Protein AF-A0A6A4GZN3-F1 (afdb_monomer)

Sequence (207 aa):
MCNLFFMPPQALRIQFPHEQWPGWHITELNLQSVSLQPSSGNPNLSKISQLAVGVDPETCTDYSSDSPVFRGTILKAESISVTNGHVGAPSFSPFYNSGTMPSLALKFALREDLVDDLAQEAEVYEGALRPVQGITVPRCYGFFTGVGSEGQQIACLALEFWGESLQQPFKMLSIDIRYAEGNTIFFSFSLLNRVTDNRVAAYFFFS

Mean predicted aligned error: 11.46 Å

Nearest PDB structures (foldseek):
  5o2c-assembly1_A  TM=4.491E-01  e=4.949E-03  Homo sapiens
  3brb-assembly2_B  TM=4.964E-01  e=1.841E-02  Homo sapiens
  7avy-assembly1_A  TM=5.034E-01  e=2.185E-02  Homo sapiens
  4ogr-assembly3_I  TM=5.452E-01  e=1.021E-01  Homo sapiens
  7w5c-assembly1_A  TM=5.254E-01  e=7.980E-01  Arabidopsis thaliana

Organism: NCBI:txid1447944

pLDDT: mean 72.8, std 21.15, range [26.52, 97.06]

Solvent-accessible surface area (backbone atoms only — not comparable to full-atom values): 12532 Å² total; per-residue (Å²): 133,86,80,71,81,78,73,64,44,47,28,41,36,39,38,41,61,76,87,80,49,92,92,59,81,71,47,66,48,73,25,38,44,61,75,94,61,89,80,90,68,76,90,80,63,56,67,51,26,37,37,31,31,37,42,50,81,82,52,90,48,61,76,86,48,60,59,30,54,42,45,26,37,60,75,44,62,45,32,33,44,40,51,94,91,42,78,45,76,72,48,72,70,84,79,67,98,68,94,60,75,65,43,27,32,39,36,35,15,67,38,56,90,40,32,62,47,53,48,56,42,45,49,42,45,72,52,81,41,48,91,40,44,71,76,80,38,61,34,74,56,46,44,26,38,40,69,46,99,86,68,42,45,25,29,36,42,34,28,45,49,88,77,82,73,68,94,56,61,72,90,74,49,53,69,69,54,48,62,67,38,67,84,65,76,76,77,57,72,55,64,75,83,72,91,74,73,103,60,95,68,81,38,80,75,64,127

Radius of gyration: 18.34 Å; Cα contacts (8 Å, |Δi|>4): 356; chains: 1; bounding box: 43×42×61 Å

Foldseek 3Di:
DDPPPPDFAQKEKEAEDCPQDPPDHDGIDIWGFDDPDDDPDDPAKDWHKYWYKYFDSPFPWPPVDQKIKTKIFTPAIWIWIDGPNDTDDTDGDPDDPPPGGFIKIKIKRNAQVCLVLVVVLQCCLVPVCVVCDPPQAWHWSGKTWDADPVRGIMIITITGDLDAFDPDDLVPDDPVVCVVCVVRDYQDQRSPDPDDDDDSDRDDDPD

Secondary structure (DSSP, 8-state):
------PPPSEEEEE--SSSSTT----EEEEEE--SS-----TT-EEEEEEEEEEPTT--S-TTSSS-EEEEEEEEEEEEEEETTEEPPPB-----SSSSPPEEEEEEE-SGGGHHHHHHHHHHHHTTTGGGBTTTBPPEEEEEEEE-TTS-EEEEEEEE---PPPSS-GGGS-HHHHHHHTTT------------SS---------

Structure (mmCIF, N/CA/C/O backbone):
data_AF-A0A6A4GZN3-F1
#
_entry.id   AF-A0A6A4GZN3-F1
#
loop_
_atom_site.group_PDB
_atom_site.id
_atom_site.type_symbol
_atom_site.label_atom_id
_atom_site.label_alt_id
_atom_site.label_comp_id
_atom_site.label_asym_id
_atom_site.label_entity_id
_atom_site.label_seq_id
_atom_site.pdbx_PDB_ins_code
_atom_site.Cartn_x
_atom_site.Cartn_y
_atom_site.Cartn_z
_atom_site.occupancy
_atom_site.B_iso_or_equiv
_atom_site.auth_seq_id
_atom_site.auth_comp_id
_atom_site.auth_asym_id
_atom_site.auth_atom_id
_atom_site.pdbx_PDB_model_num
ATOM 1 N N . MET A 1 1 ? 28.338 -12.144 -0.838 1.00 35.03 1 MET A N 1
ATOM 2 C CA . MET A 1 1 ? 27.124 -11.310 -0.958 1.00 35.03 1 MET A CA 1
ATOM 3 C C . MET A 1 1 ? 26.417 -11.362 0.380 1.00 35.03 1 MET A C 1
ATOM 5 O O . MET A 1 1 ? 26.049 -12.446 0.813 1.00 35.03 1 MET A O 1
ATOM 9 N N . CYS A 1 2 ? 26.366 -10.244 1.098 1.00 29.12 2 CYS A N 1
ATOM 10 C CA . CYS A 1 2 ? 25.787 -10.199 2.435 1.00 29.12 2 CYS A CA 1
ATOM 11 C C . CYS A 1 2 ? 24.261 -10.291 2.325 1.00 29.12 2 CYS A C 1
ATOM 13 O O . CYS A 1 2 ? 23.618 -9.306 1.976 1.00 29.12 2 CYS A O 1
ATOM 15 N N . ASN A 1 3 ? 23.691 -11.456 2.642 1.00 30.30 3 ASN A N 1
ATOM 16 C CA . ASN A 1 3 ? 22.290 -11.555 3.042 1.00 30.30 3 ASN A CA 1
ATOM 17 C C . ASN A 1 3 ? 22.164 -10.874 4.409 1.00 30.30 3 ASN A C 1
ATOM 19 O O . ASN A 1 3 ? 22.190 -11.527 5.451 1.00 30.30 3 ASN A O 1
ATOM 23 N N . LEU A 1 4 ? 22.104 -9.541 4.413 1.00 40.09 4 LEU A N 1
ATOM 24 C CA . LEU A 1 4 ? 21.545 -8.824 5.548 1.00 40.09 4 LEU A CA 1
ATOM 25 C C . LEU A 1 4 ? 20.106 -9.317 5.658 1.00 40.09 4 LEU A C 1
ATOM 27 O O . LEU A 1 4 ? 19.302 -9.067 4.764 1.00 40.09 4 LEU A O 1
ATOM 31 N N . PHE A 1 5 ? 19.824 -10.089 6.707 1.00 45.72 5 PHE A N 1
ATOM 32 C CA . PHE A 1 5 ? 18.475 -10.497 7.067 1.00 45.72 5 PHE A CA 1
ATOM 33 C C . PHE A 1 5 ? 17.620 -9.234 7.162 1.00 45.72 5 PHE A C 1
ATOM 35 O O . PHE A 1 5 ? 17.704 -8.482 8.133 1.00 45.72 5 PHE A O 1
ATOM 42 N N . PHE A 1 6 ? 16.848 -8.970 6.112 1.00 57.31 6 PHE A N 1
ATOM 43 C CA . PHE A 1 6 ? 15.830 -7.942 6.127 1.00 57.31 6 PHE A CA 1
ATOM 44 C C . PHE A 1 6 ? 14.758 -8.428 7.096 1.00 57.31 6 PHE A C 1
ATOM 46 O O . PHE A 1 6 ? 14.015 -9.359 6.791 1.00 57.31 6 PHE A O 1
ATOM 53 N N . MET A 1 7 ? 14.746 -7.871 8.306 1.00 63.94 7 MET A N 1
ATOM 54 C CA . MET A 1 7 ? 13.616 -8.064 9.201 1.00 63.94 7 MET A CA 1
ATOM 55 C C . MET A 1 7 ? 12.493 -7.162 8.694 1.00 63.94 7 MET A C 1
ATOM 57 O O . MET A 1 7 ? 12.707 -5.944 8.649 1.00 63.94 7 MET A O 1
ATOM 61 N N . PRO A 1 8 ? 11.333 -7.717 8.306 1.00 72.88 8 PRO A N 1
ATOM 62 C CA . PRO A 1 8 ? 10.201 -6.891 7.931 1.00 72.88 8 PRO A CA 1
ATOM 63 C C . PRO A 1 8 ? 9.816 -5.978 9.109 1.00 72.88 8 PRO A C 1
ATOM 65 O O . PRO A 1 8 ? 10.027 -6.337 10.278 1.00 72.88 8 PRO A O 1
ATOM 68 N N . PRO A 1 9 ? 9.327 -4.759 8.838 1.00 79.31 9 PRO A N 1
ATOM 69 C CA . PRO A 1 9 ? 8.795 -3.891 9.876 1.00 79.31 9 PRO A CA 1
ATOM 70 C C . PRO A 1 9 ? 7.640 -4.587 10.603 1.00 79.31 9 PRO A C 1
ATOM 72 O O . PRO A 1 9 ? 6.805 -5.237 9.987 1.00 79.31 9 PRO A O 1
ATOM 75 N N . GLN A 1 10 ? 7.604 -4.444 11.925 1.00 86.88 10 GLN A N 1
ATOM 76 C CA . GLN A 1 10 ? 6.532 -4.958 12.776 1.00 86.88 10 GLN A CA 1
ATOM 77 C C . GLN A 1 10 ? 5.314 -4.033 12.797 1.00 86.88 10 GLN A C 1
ATOM 79 O O . GLN A 1 10 ? 4.217 -4.485 13.099 1.00 86.88 10 GLN A O 1
ATOM 84 N N . ALA A 1 11 ? 5.491 -2.756 12.462 1.00 91.19 11 ALA A N 1
ATOM 85 C CA . ALA A 1 11 ? 4.407 -1.788 12.383 1.00 91.19 11 ALA A CA 1
ATOM 86 C C . ALA A 1 11 ? 4.565 -0.867 11.171 1.00 91.19 11 ALA A C 1
ATOM 88 O O . ALA A 1 11 ? 5.682 -0.513 10.783 1.00 91.19 11 ALA A O 1
ATOM 89 N N . LEU A 1 12 ? 3.434 -0.443 10.616 1.00 93.88 12 LEU A N 1
ATOM 90 C CA . LEU A 1 12 ? 3.336 0.492 9.504 1.00 93.88 12 LEU A CA 1
ATOM 91 C C . LEU A 1 12 ? 2.483 1.690 9.932 1.00 93.88 12 LEU A C 1
ATOM 93 O O . LEU A 1 12 ? 1.316 1.535 10.279 1.00 93.88 12 LEU A O 1
ATOM 97 N N . ARG A 1 13 ? 3.073 2.885 9.916 1.00 95.12 13 ARG A N 1
ATOM 98 C CA . ARG A 1 13 ? 2.391 4.158 10.164 1.00 95.12 13 ARG A CA 1
ATOM 99 C C . ARG A 1 13 ? 2.256 4.914 8.854 1.00 95.12 13 ARG A C 1
ATOM 101 O O . ARG A 1 13 ? 3.260 5.182 8.203 1.00 95.12 13 ARG A O 1
ATOM 108 N N . ILE A 1 14 ? 1.037 5.265 8.482 1.00 95.06 14 ILE A N 1
ATOM 109 C CA . ILE A 1 14 ? 0.707 5.847 7.182 1.00 95.06 14 ILE A CA 1
ATOM 110 C C . ILE A 1 14 ? 0.078 7.208 7.427 1.00 95.06 14 ILE A C 1
ATOM 112 O O . ILE A 1 14 ? -0.887 7.293 8.176 1.00 95.06 14 ILE A O 1
ATOM 116 N N . GLN A 1 15 ? 0.623 8.256 6.818 1.00 94.69 15 GLN A N 1
ATOM 117 C CA . GLN A 1 15 ? 0.106 9.620 6.899 1.00 94.69 15 GLN A CA 1
ATOM 118 C C . GLN A 1 15 ? -0.547 9.996 5.575 1.00 94.69 15 GLN A C 1
ATOM 120 O O . GLN A 1 15 ? 0.093 9.899 4.529 1.00 94.69 15 GLN A O 1
ATOM 125 N N . PHE A 1 16 ? -1.800 10.434 5.626 1.00 93.00 16 PHE A N 1
ATOM 126 C CA . PHE A 1 16 ? -2.572 10.839 4.455 1.00 93.00 16 PHE A CA 1
ATOM 127 C C . PHE A 1 16 ? -2.635 12.368 4.337 1.00 93.00 16 PHE A C 1
ATOM 129 O O . PHE A 1 16 ? -2.605 13.069 5.356 1.00 93.00 16 PHE A O 1
ATOM 136 N N . PRO A 1 17 ? -2.746 12.912 3.114 1.00 89.12 17 PRO A N 1
ATOM 137 C CA . PRO A 1 17 ? -2.949 14.342 2.915 1.00 89.12 17 PRO A CA 1
ATOM 138 C C . PRO A 1 17 ? -4.334 14.765 3.436 1.00 89.12 17 PRO A C 1
ATOM 140 O O . PRO A 1 17 ? -5.367 14.329 2.941 1.00 89.12 17 PRO A O 1
ATOM 143 N N . HIS A 1 18 ? -4.361 15.641 4.442 1.00 69.56 18 HIS A N 1
ATOM 144 C CA . HIS A 1 18 ? -5.588 16.031 5.155 1.00 69.56 18 HIS A CA 1
ATOM 145 C C . HIS A 1 18 ? -6.538 16.937 4.344 1.00 69.56 18 HIS A C 1
ATOM 147 O O . HIS A 1 18 ? -7.731 16.991 4.624 1.00 69.56 18 HIS A O 1
ATOM 153 N N . GLU A 1 19 ? -6.035 17.694 3.366 1.00 72.94 19 GLU A N 1
ATOM 154 C CA . GLU A 1 19 ? -6.785 18.821 2.775 1.00 72.94 19 GLU A CA 1
ATOM 155 C C . GLU A 1 19 ? -7.197 18.621 1.312 1.00 72.94 19 GLU A C 1
ATOM 157 O O . GLU A 1 19 ? -7.827 19.499 0.727 1.00 72.94 19 GLU A O 1
ATOM 162 N N . GLN A 1 20 ? -6.847 17.490 0.699 1.00 70.62 20 GLN A N 1
ATOM 163 C CA . GLN A 1 20 ? -6.889 17.367 -0.762 1.00 70.62 20 GLN A CA 1
ATOM 164 C C . GLN A 1 20 ? -7.950 16.403 -1.290 1.00 70.62 20 GLN A C 1
ATOM 166 O O . GLN A 1 20 ? -8.299 16.500 -2.465 1.00 70.62 20 GLN A O 1
ATOM 171 N N . TRP A 1 21 ? -8.493 15.505 -0.461 1.00 82.94 21 TRP A N 1
ATOM 172 C CA . TRP A 1 21 ? -9.400 14.447 -0.920 1.00 82.94 21 TRP A CA 1
ATOM 173 C C . TRP A 1 21 ? -10.787 14.574 -0.273 1.00 82.94 21 TRP A C 1
ATOM 175 O O . TRP A 1 21 ? -10.971 14.209 0.892 1.00 82.94 21 TRP A O 1
ATOM 185 N N . PRO A 1 22 ? -11.785 15.111 -0.999 1.00 80.75 22 PRO A N 1
ATOM 186 C CA . PRO A 1 22 ? -13.157 15.209 -0.513 1.00 80.75 22 PRO A CA 1
ATOM 187 C C . PRO A 1 22 ? -13.710 13.859 -0.035 1.00 80.75 22 PRO A C 1
ATOM 189 O O . PRO A 1 22 ? -13.670 12.874 -0.762 1.00 80.75 22 PRO A O 1
ATOM 192 N N . GLY A 1 23 ? -14.257 13.816 1.182 1.00 83.00 23 GLY A N 1
ATOM 193 C CA . GLY A 1 23 ? -14.844 12.599 1.762 1.00 83.00 23 GLY A CA 1
ATOM 194 C C . GLY A 1 23 ? -13.839 11.620 2.381 1.00 83.00 23 GLY A C 1
ATOM 195 O O . GLY A 1 23 ? -14.257 10.675 3.044 1.00 83.00 23 GLY A O 1
ATOM 196 N N . TRP A 1 24 ? -12.531 11.858 2.241 1.00 85.19 24 TRP A N 1
ATOM 197 C CA . TRP A 1 24 ? -11.509 11.100 2.958 1.00 85.19 24 TRP A CA 1
ATOM 198 C C . TRP A 1 24 ? -11.175 11.791 4.283 1.00 85.19 24 TRP A C 1
ATOM 200 O O . TRP A 1 24 ? -10.656 12.905 4.314 1.00 85.19 24 TRP A O 1
ATOM 210 N N . HIS A 1 25 ? -11.485 11.137 5.401 1.00 86.31 25 HIS A N 1
ATOM 211 C CA . HIS A 1 25 ? -11.316 11.712 6.745 1.00 86.31 25 HIS A CA 1
ATOM 212 C C . HIS A 1 25 ? -10.183 11.064 7.549 1.00 86.31 25 HIS A C 1
ATOM 214 O O . HIS A 1 25 ? -9.904 11.467 8.678 1.00 86.31 25 HIS A O 1
ATOM 220 N N . ILE A 1 26 ? -9.527 10.051 6.981 1.00 88.81 26 ILE A N 1
ATOM 221 C CA . ILE A 1 26 ? -8.458 9.310 7.642 1.00 88.81 26 ILE A CA 1
ATOM 222 C C . ILE A 1 26 ? -7.153 10.075 7.445 1.00 88.81 26 ILE A C 1
ATOM 224 O O . ILE A 1 26 ? -6.638 10.167 6.337 1.00 88.81 26 ILE A O 1
ATOM 228 N N . THR A 1 27 ? -6.610 10.618 8.529 1.00 90.88 27 THR A N 1
ATOM 229 C CA . THR A 1 27 ? -5.387 11.437 8.509 1.00 90.88 27 THR A CA 1
ATOM 230 C C . THR A 1 27 ? -4.139 10.596 8.755 1.00 90.88 27 THR A C 1
ATOM 232 O O . THR A 1 27 ? -3.059 10.882 8.239 1.00 90.88 27 THR A O 1
ATOM 235 N N . GLU A 1 28 ? -4.300 9.524 9.527 1.00 93.12 28 GLU A N 1
ATOM 236 C CA . GLU A 1 28 ? -3.239 8.606 9.889 1.00 93.12 28 GLU A CA 1
ATOM 237 C C . GLU A 1 28 ? -3.799 7.202 10.137 1.00 93.12 28 GLU A C 1
ATOM 239 O O . GLU A 1 28 ? -4.858 7.049 10.745 1.00 93.12 28 GLU A O 1
ATOM 244 N N . LEU A 1 29 ? -3.057 6.176 9.715 1.00 93.69 29 LEU A N 1
ATOM 245 C CA . LEU A 1 29 ? -3.307 4.779 10.071 1.00 93.69 29 LEU A CA 1
ATOM 246 C C . LEU A 1 29 ? -2.072 4.157 10.709 1.00 93.69 29 LEU A C 1
ATOM 248 O O . LEU A 1 29 ? -0.955 4.332 10.228 1.00 93.69 29 LEU A O 1
ATOM 252 N N . ASN A 1 30 ? -2.289 3.388 11.772 1.00 94.31 30 ASN A N 1
ATOM 253 C CA . ASN A 1 30 ? -1.256 2.600 12.433 1.00 94.31 30 ASN A CA 1
ATOM 254 C C . ASN A 1 30 ? -1.643 1.124 12.348 1.00 94.31 30 ASN A C 1
ATOM 256 O O . ASN A 1 30 ? -2.579 0.680 13.009 1.00 94.31 30 ASN A O 1
ATOM 260 N N . LEU A 1 31 ? -0.924 0.377 11.520 1.00 94.94 31 LEU A N 1
ATOM 261 C CA . LEU A 1 31 ? -1.173 -1.030 11.239 1.00 94.94 31 LEU A CA 1
ATOM 262 C C . LEU A 1 31 ? -0.050 -1.885 11.830 1.00 94.94 31 LEU A C 1
ATOM 264 O O . LEU A 1 31 ? 1.102 -1.455 11.915 1.00 94.94 31 LEU A O 1
ATOM 268 N N . GLN A 1 32 ? -0.387 -3.101 12.241 1.00 94.25 32 GLN A N 1
ATOM 269 C CA . GLN A 1 32 ? 0.555 -4.073 12.789 1.00 94.25 32 GLN A CA 1
ATOM 270 C C . GLN A 1 32 ? 0.833 -5.159 11.762 1.00 94.25 32 GLN A C 1
ATOM 272 O O . GLN A 1 32 ? -0.077 -5.607 11.067 1.00 94.25 32 GLN A O 1
ATOM 277 N N . SER A 1 33 ? 2.089 -5.579 11.667 1.00 90.69 33 SER A N 1
ATOM 278 C CA . SER A 1 33 ? 2.480 -6.681 10.801 1.00 90.69 33 SER A CA 1
ATOM 279 C C . SER A 1 33 ? 1.848 -7.971 11.300 1.00 90.69 33 SER A C 1
ATOM 281 O O . SER A 1 33 ? 1.888 -8.281 12.493 1.00 90.69 33 SER A O 1
ATOM 283 N N . VAL A 1 34 ? 1.298 -8.736 10.368 1.00 86.31 34 VAL A N 1
ATOM 284 C CA . VAL A 1 34 ? 0.868 -10.105 10.623 1.00 86.31 34 VAL A CA 1
ATOM 285 C C . VAL A 1 34 ? 1.964 -11.011 10.093 1.00 86.31 34 VAL A C 1
ATOM 287 O O . VAL A 1 34 ? 2.223 -11.046 8.894 1.00 86.31 34 VAL A O 1
ATOM 290 N N . SER A 1 35 ? 2.647 -11.728 10.987 1.00 71.94 35 SER A N 1
ATOM 291 C CA . SER A 1 35 ? 3.580 -12.759 10.543 1.00 71.94 35 SER A CA 1
ATOM 292 C C . SER A 1 35 ? 2.775 -13.965 10.074 1.00 71.94 35 SER A C 1
ATOM 294 O O . SER A 1 35 ? 2.119 -14.622 10.879 1.00 71.94 35 SER A O 1
ATOM 296 N N . LEU A 1 36 ? 2.844 -14.266 8.778 1.00 62.75 36 LEU A N 1
ATOM 297 C CA . LEU A 1 36 ? 2.176 -15.424 8.178 1.00 62.75 36 LEU A CA 1
ATOM 298 C C . LEU A 1 36 ? 2.944 -16.740 8.439 1.00 62.75 36 LEU A C 1
ATOM 300 O O . LEU A 1 36 ? 2.516 -17.812 8.016 1.00 62.75 36 LEU A O 1
ATOM 304 N N . GLN A 1 37 ? 4.070 -16.691 9.169 1.00 53.75 37 GLN A N 1
ATOM 305 C CA . GLN A 1 37 ? 4.835 -17.867 9.594 1.00 53.75 37 GLN A CA 1
ATOM 306 C C . GLN A 1 37 ? 4.829 -18.032 11.123 1.00 53.75 37 GLN A C 1
ATOM 308 O O . GLN A 1 37 ? 4.950 -17.048 11.854 1.00 53.75 37 GLN A O 1
ATOM 313 N N . PRO A 1 38 ? 4.766 -19.272 11.645 1.00 41.59 38 PRO A N 1
ATOM 314 C CA . PRO A 1 38 ? 4.856 -19.519 13.079 1.00 41.59 38 PRO A CA 1
ATOM 315 C C . PRO A 1 38 ? 6.252 -19.146 13.599 1.00 41.59 38 PRO A C 1
ATOM 317 O O . PRO A 1 38 ? 7.258 -19.775 13.264 1.00 41.59 38 PRO A O 1
ATOM 320 N N . SER A 1 39 ? 6.324 -18.107 14.431 1.00 47.44 39 SER A N 1
ATOM 321 C CA . SER A 1 39 ? 7.576 -17.598 14.988 1.00 47.44 39 SER A CA 1
ATOM 322 C C . SER A 1 39 ? 8.191 -18.584 15.991 1.00 47.44 39 SER A C 1
ATOM 324 O O . SER A 1 39 ? 7.766 -18.661 17.142 1.00 47.44 39 SER A O 1
ATOM 326 N N . SER A 1 40 ? 9.247 -19.298 15.600 1.00 43.44 40 SER A N 1
ATOM 327 C CA . SER A 1 40 ? 10.111 -20.063 16.513 1.00 43.44 40 SER A CA 1
ATOM 328 C C . SER A 1 40 ? 11.215 -19.170 17.116 1.00 43.44 40 SER A C 1
ATOM 330 O O . SER A 1 40 ? 12.407 -19.439 16.954 1.00 43.44 40 SER A O 1
ATOM 332 N N . GLY A 1 41 ? 10.833 -18.041 17.724 1.00 47.94 41 GLY A N 1
ATOM 333 C CA . GLY A 1 41 ? 11.754 -16.990 18.175 1.00 47.94 41 GLY A CA 1
ATOM 334 C C . GLY A 1 41 ? 11.969 -16.952 19.692 1.00 47.94 41 GLY A C 1
ATOM 335 O O . GLY A 1 41 ? 11.021 -17.013 20.466 1.00 47.94 41 GLY A O 1
ATOM 336 N N . ASN A 1 42 ? 13.229 -16.817 20.109 1.00 46.66 42 ASN A N 1
ATOM 337 C CA . ASN A 1 42 ? 13.679 -16.674 21.500 1.00 46.66 42 ASN A CA 1
ATOM 338 C C . ASN A 1 42 ? 13.117 -15.373 22.144 1.00 46.66 42 ASN A C 1
ATOM 340 O O . ASN A 1 42 ? 13.296 -14.307 21.556 1.00 46.66 42 ASN A O 1
ATOM 344 N N . PRO A 1 43 ? 12.513 -15.399 23.350 1.00 54.22 43 PRO A N 1
ATOM 345 C CA . PRO A 1 43 ? 11.761 -14.265 23.919 1.00 54.22 43 PRO A CA 1
ATOM 346 C C . PRO A 1 43 ? 12.599 -13.073 24.427 1.00 54.22 43 PRO A C 1
ATOM 348 O O . PRO A 1 43 ? 12.034 -12.076 24.864 1.00 54.22 43 PRO A O 1
ATOM 351 N N . ASN A 1 44 ? 13.934 -13.138 24.388 1.00 45.84 44 ASN A N 1
ATOM 352 C CA . ASN A 1 44 ? 14.789 -12.198 25.131 1.00 45.84 44 ASN A CA 1
ATOM 353 C C . ASN A 1 44 ? 15.298 -10.970 24.347 1.00 45.84 44 ASN A C 1
ATOM 355 O O . ASN A 1 44 ? 16.067 -10.188 24.902 1.00 45.84 44 ASN A O 1
ATOM 359 N N . LEU A 1 45 ? 14.887 -10.758 23.091 1.00 48.09 45 LEU A N 1
ATOM 360 C CA . L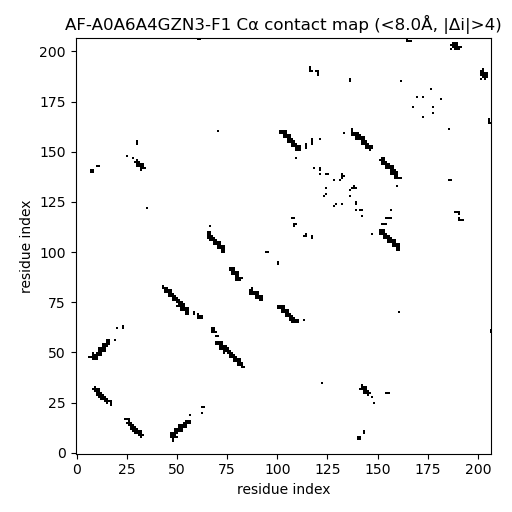EU A 1 45 ? 15.237 -9.538 22.348 1.00 48.09 45 LEU A CA 1
ATOM 361 C C . LEU A 1 45 ? 14.136 -9.155 21.347 1.00 48.09 45 LEU A C 1
ATOM 363 O O . LEU A 1 45 ? 14.114 -9.649 20.221 1.00 48.09 45 LEU A O 1
ATOM 367 N N . SER A 1 46 ? 13.229 -8.256 21.734 1.00 55.16 46 SER A N 1
ATOM 368 C CA . SER A 1 46 ? 12.258 -7.667 20.807 1.00 55.16 46 SER A CA 1
ATOM 369 C C . SER A 1 46 ? 12.838 -6.388 20.204 1.00 55.16 46 SER A C 1
ATOM 371 O O . SER A 1 46 ? 12.919 -5.331 20.832 1.00 55.16 46 SER A O 1
ATOM 373 N N . LYS A 1 47 ? 13.293 -6.487 18.953 1.00 62.84 47 LYS A N 1
ATOM 374 C CA . LYS A 1 47 ? 13.566 -5.310 18.128 1.00 62.84 47 LYS A CA 1
ATOM 375 C C . LYS A 1 47 ? 12.262 -4.934 17.433 1.00 62.84 47 LYS A C 1
ATOM 377 O O . LYS A 1 47 ? 11.839 -5.661 16.540 1.00 62.84 47 LYS A O 1
ATOM 382 N N . ILE A 1 48 ? 11.632 -3.840 17.856 1.00 62.44 48 ILE A N 1
ATOM 383 C CA . ILE A 1 48 ? 10.438 -3.315 17.188 1.00 62.44 48 ILE A CA 1
ATOM 384 C C . ILE A 1 48 ? 10.907 -2.434 16.038 1.00 62.44 48 ILE A C 1
ATOM 386 O O . ILE A 1 48 ? 11.598 -1.436 16.247 1.00 62.44 48 ILE A O 1
ATOM 390 N N . SER A 1 49 ? 10.573 -2.834 14.818 1.00 80.62 49 SER A N 1
ATOM 391 C CA . SER A 1 49 ? 10.810 -2.062 13.601 1.00 80.62 49 SER A CA 1
ATOM 392 C C . SER A 1 49 ? 9.508 -1.388 13.169 1.00 80.62 49 SER A C 1
ATOM 394 O O . SER A 1 49 ? 8.498 -2.062 12.988 1.00 80.62 49 SER A O 1
ATOM 396 N N . GLN A 1 50 ? 9.515 -0.068 12.998 1.00 86.94 50 GLN A N 1
ATOM 397 C CA . GLN A 1 50 ? 8.365 0.688 12.496 1.00 86.94 50 GLN A CA 1
ATOM 398 C C . GLN A 1 50 ? 8.729 1.384 11.187 1.00 86.94 50 GLN A C 1
ATOM 400 O O . GLN A 1 50 ? 9.769 2.039 11.090 1.00 86.94 50 GLN A O 1
ATOM 405 N N . LEU A 1 51 ? 7.857 1.259 10.191 1.00 90.06 51 LEU A N 1
ATOM 406 C CA . LEU A 1 51 ? 7.953 1.952 8.915 1.00 90.06 51 LEU A CA 1
ATOM 407 C C . LEU A 1 51 ? 6.929 3.089 8.885 1.00 90.06 51 LEU A C 1
ATOM 409 O O . LEU A 1 51 ? 5.736 2.842 9.018 1.00 90.06 51 LEU A O 1
ATOM 413 N N . ALA A 1 52 ? 7.387 4.328 8.735 1.00 91.94 52 ALA A N 1
ATOM 414 C CA . ALA A 1 52 ? 6.534 5.499 8.570 1.00 91.94 52 ALA A CA 1
ATOM 415 C C . ALA A 1 52 ? 6.522 5.930 7.101 1.00 91.94 52 ALA A C 1
ATOM 417 O O . ALA A 1 52 ? 7.580 6.145 6.503 1.00 91.94 52 ALA A O 1
ATOM 418 N N . VAL A 1 53 ? 5.328 6.074 6.535 1.00 93.69 53 VAL A N 1
ATOM 419 C CA . VAL A 1 53 ? 5.094 6.361 5.118 1.00 93.69 53 VAL A CA 1
ATOM 420 C C . VAL A 1 53 ? 4.139 7.541 4.998 1.00 93.69 53 VAL A C 1
ATOM 422 O O . VAL A 1 53 ? 3.117 7.582 5.675 1.00 93.69 53 VAL A O 1
ATOM 425 N N . GLY A 1 54 ? 4.471 8.501 4.142 1.00 93.94 54 GLY A N 1
ATOM 426 C CA . GLY A 1 54 ? 3.585 9.595 3.756 1.00 93.94 54 GLY A CA 1
ATOM 427 C C . GLY A 1 54 ? 2.998 9.307 2.386 1.00 93.94 54 GLY A C 1
ATOM 428 O O . GLY A 1 54 ? 3.747 8.967 1.471 1.00 93.94 54 GLY A O 1
ATOM 429 N N . VAL A 1 55 ? 1.683 9.405 2.251 1.00 93.69 55 VAL A N 1
ATOM 430 C CA . VAL A 1 55 ? 0.982 9.198 0.985 1.00 93.69 55 VAL A CA 1
ATOM 431 C C . VAL A 1 55 ? 1.153 10.422 0.090 1.00 93.69 55 VAL A C 1
ATOM 433 O O . VAL A 1 55 ? 1.089 11.557 0.561 1.00 93.69 55 VAL A O 1
ATOM 436 N N . ASP A 1 56 ? 1.418 10.177 -1.192 1.00 90.44 56 ASP A N 1
ATOM 437 C CA . ASP A 1 56 ? 1.617 11.219 -2.192 1.00 90.44 56 ASP A CA 1
ATOM 438 C C . ASP A 1 56 ? 0.296 11.986 -2.416 1.00 90.44 56 ASP A C 1
ATOM 440 O O . ASP A 1 56 ? -0.716 11.358 -2.746 1.00 90.44 56 ASP A O 1
ATOM 444 N N . PRO A 1 57 ? 0.278 13.319 -2.236 1.00 85.88 57 PRO A N 1
ATOM 445 C CA . PRO A 1 57 ? -0.901 14.152 -2.470 1.00 85.88 57 PRO A CA 1
ATOM 446 C C . PRO A 1 57 ? -1.468 14.055 -3.892 1.00 85.88 57 PRO A C 1
ATOM 448 O O . PRO A 1 57 ? -2.681 14.155 -4.086 1.00 85.88 57 PRO A O 1
ATOM 451 N N . GLU A 1 58 ? -0.598 13.849 -4.883 1.00 81.19 58 GLU A N 1
ATOM 452 C CA . GLU A 1 58 ? -0.946 13.850 -6.310 1.00 81.19 58 GLU A CA 1
ATOM 453 C C . GLU A 1 58 ? -1.329 12.460 -6.834 1.00 81.19 58 GLU A C 1
ATOM 455 O O . GLU A 1 58 ? -1.455 12.245 -8.041 1.00 81.19 58 GLU A O 1
ATOM 460 N N . THR A 1 59 ? -1.505 11.487 -5.939 1.00 73.31 59 THR A N 1
ATOM 461 C CA . THR A 1 59 ? -1.871 10.131 -6.337 1.00 73.31 59 THR A CA 1
ATOM 462 C C . THR A 1 59 ? -3.218 10.148 -7.075 1.00 73.31 59 THR A C 1
ATOM 464 O O . THR A 1 59 ? -4.242 10.595 -6.562 1.00 73.31 59 THR A O 1
ATOM 467 N N . CYS A 1 60 ? -3.217 9.685 -8.327 1.00 66.00 60 CYS A N 1
ATOM 468 C CA . CYS A 1 60 ? -4.396 9.674 -9.205 1.00 66.00 60 CYS A CA 1
ATOM 469 C C . CYS A 1 60 ? -5.345 8.502 -8.909 1.00 66.00 60 CYS A C 1
ATOM 471 O O . CYS A 1 60 ? -6.084 8.048 -9.779 1.00 66.00 60 CYS A O 1
ATOM 473 N N . THR A 1 61 ? -5.278 7.958 -7.702 1.00 67.81 61 THR A N 1
ATOM 474 C CA . THR A 1 61 ? -5.916 6.696 -7.348 1.00 67.81 61 THR A CA 1
ATOM 475 C C . THR A 1 61 ? -7.342 6.948 -6.904 1.00 67.81 61 THR A C 1
ATOM 477 O O . THR A 1 61 ? -7.613 7.949 -6.239 1.00 67.81 61 THR A O 1
ATOM 480 N N . ASP A 1 62 ? -8.243 6.023 -7.225 1.00 76.12 62 ASP A N 1
ATOM 481 C CA . ASP A 1 62 ? -9.619 6.060 -6.742 1.00 76.12 62 ASP A CA 1
ATOM 482 C C . ASP A 1 62 ? -9.660 5.784 -5.231 1.00 76.12 62 ASP A C 1
ATOM 484 O O . ASP A 1 62 ? -9.893 4.664 -4.780 1.00 76.12 62 ASP A O 1
ATOM 488 N N . TYR A 1 63 ? -9.400 6.821 -4.435 1.00 79.75 63 TYR A N 1
ATOM 489 C CA . TYR A 1 63 ? -9.440 6.771 -2.973 1.00 79.75 63 TYR A CA 1
ATOM 490 C C . TYR A 1 63 ? -10.851 6.508 -2.427 1.00 79.75 63 TYR A C 1
ATOM 492 O O . TYR A 1 63 ? -10.999 6.293 -1.227 1.00 79.75 63 TYR A O 1
ATOM 500 N N . SER A 1 64 ? -11.883 6.533 -3.281 1.00 80.62 64 SER A N 1
ATOM 501 C CA . SER A 1 64 ? -13.250 6.149 -2.922 1.00 80.62 64 SER A CA 1
ATOM 502 C C . SER A 1 64 ? -13.530 4.654 -3.114 1.00 80.62 64 SER A C 1
ATOM 504 O O . SER A 1 64 ? -14.587 4.173 -2.710 1.00 80.62 64 SER A O 1
ATOM 506 N N . SER A 1 65 ? -12.579 3.913 -3.691 1.00 85.56 65 SER A N 1
ATOM 507 C CA . SER A 1 65 ? -12.632 2.459 -3.800 1.00 85.56 65 SER A CA 1
ATOM 508 C C . SER A 1 65 ? -12.486 1.786 -2.433 1.00 85.56 65 SER A C 1
ATOM 510 O O . SER A 1 65 ? -11.802 2.281 -1.540 1.00 85.56 65 SER A O 1
ATOM 512 N N . ASP A 1 66 ? -13.065 0.594 -2.303 1.00 85.00 66 ASP A N 1
ATOM 513 C CA . ASP A 1 66 ? -12.899 -0.276 -1.135 1.00 85.00 66 ASP A 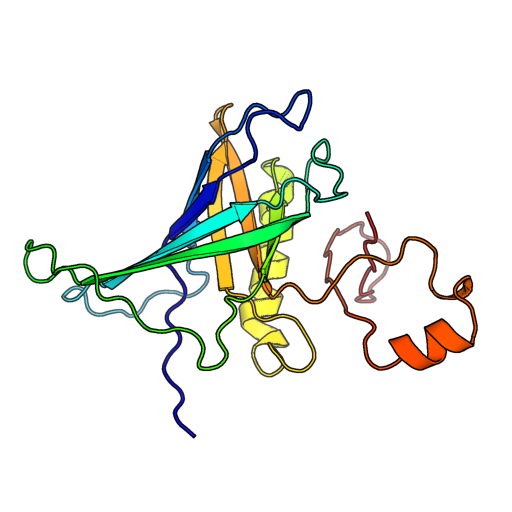CA 1
ATOM 514 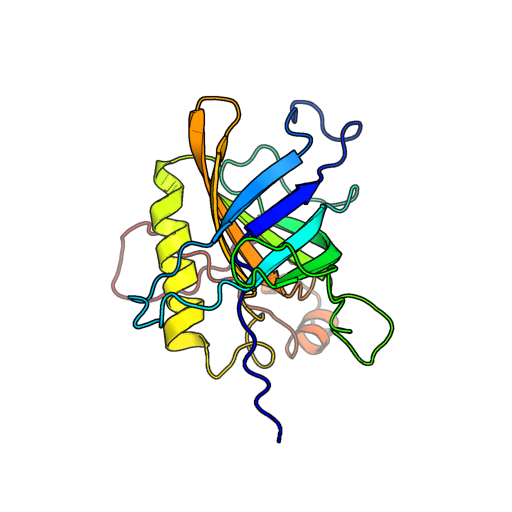C C . ASP A 1 66 ? -11.506 -0.936 -1.074 1.00 85.00 66 ASP A C 1
ATOM 516 O O . ASP A 1 66 ? -11.097 -1.462 -0.034 1.00 85.00 66 ASP A O 1
ATOM 520 N N . SER A 1 67 ? -10.768 -0.917 -2.190 1.00 87.19 67 SER A N 1
ATOM 521 C CA . SER A 1 67 ? -9.418 -1.474 -2.306 1.00 87.19 67 SER A CA 1
ATOM 522 C C . SER A 1 67 ? -8.457 -0.526 -3.039 1.00 87.19 67 SER A C 1
ATOM 524 O O . SER A 1 67 ? -7.978 -0.853 -4.133 1.00 87.19 67 SER A O 1
ATOM 526 N N . PRO A 1 68 ? -8.199 0.678 -2.499 1.00 90.12 68 PRO A N 1
ATOM 527 C CA . PRO A 1 68 ? -7.347 1.651 -3.158 1.00 90.12 68 PRO A CA 1
ATOM 528 C C . PRO A 1 68 ? -5.880 1.217 -3.086 1.00 90.12 68 PRO A C 1
ATOM 530 O O . PRO A 1 68 ? -5.441 0.553 -2.144 1.00 90.12 68 PRO A O 1
ATOM 533 N N . VAL A 1 69 ? -5.097 1.629 -4.076 1.00 90.31 69 VAL A N 1
ATOM 534 C CA . VAL A 1 69 ? -3.635 1.535 -4.039 1.00 90.31 69 VAL A CA 1
ATOM 535 C C . VAL A 1 69 ? -3.115 2.949 -3.944 1.00 90.31 69 VAL A C 1
ATOM 537 O O . VAL A 1 69 ? -3.424 3.725 -4.824 1.00 90.31 69 VAL A O 1
ATOM 540 N N . PHE A 1 70 ? -2.323 3.288 -2.936 1.00 91.06 70 PHE A N 1
ATOM 541 C CA . PHE A 1 70 ? -1.724 4.617 -2.828 1.00 91.06 70 PHE A CA 1
ATOM 542 C C . PHE A 1 70 ? -0.237 4.581 -3.124 1.00 91.06 70 PHE A C 1
ATOM 544 O O . PHE A 1 70 ? 0.471 3.658 -2.716 1.00 91.06 70 PHE A O 1
ATOM 551 N N . ARG A 1 71 ? 0.270 5.638 -3.754 1.00 91.50 71 ARG A N 1
ATOM 552 C CA . ARG A 1 71 ? 1.709 5.883 -3.791 1.00 91.50 71 ARG A CA 1
ATOM 553 C C . ARG A 1 71 ? 2.150 6.518 -2.475 1.00 91.50 71 ARG A C 1
ATOM 555 O O . ARG A 1 71 ? 1.546 7.477 -2.012 1.00 91.50 71 ARG A O 1
ATOM 562 N N . GLY A 1 72 ? 3.211 5.997 -1.870 1.00 91.56 72 GLY A N 1
ATOM 563 C CA . GLY A 1 72 ? 3.778 6.510 -0.628 1.00 91.56 72 GLY A CA 1
ATOM 564 C C . GLY A 1 72 ? 5.281 6.749 -0.718 1.00 91.56 72 GLY A C 1
ATOM 565 O O . GLY A 1 72 ? 5.979 6.145 -1.528 1.00 91.56 72 GLY A O 1
ATOM 566 N N . THR A 1 73 ? 5.797 7.613 0.147 1.00 91.19 73 THR A N 1
ATOM 567 C CA . THR A 1 73 ? 7.232 7.840 0.343 1.00 91.19 73 THR A CA 1
ATOM 568 C C . THR A 1 73 ? 7.603 7.492 1.773 1.00 91.19 73 THR A C 1
ATOM 570 O O . THR A 1 73 ? 6.923 7.896 2.718 1.00 91.19 73 THR A O 1
ATOM 573 N N . ILE A 1 74 ? 8.689 6.740 1.951 1.00 90.00 74 ILE A N 1
ATOM 574 C CA . ILE A 1 74 ? 9.191 6.413 3.287 1.00 90.00 74 ILE A CA 1
ATOM 575 C C . ILE A 1 74 ? 9.694 7.697 3.952 1.00 90.00 74 ILE A C 1
ATOM 577 O O . ILE A 1 74 ? 10.652 8.313 3.491 1.00 90.00 74 ILE A O 1
ATOM 581 N N . LEU A 1 75 ? 9.057 8.075 5.059 1.00 88.44 75 LEU A N 1
ATOM 582 C CA . LEU A 1 75 ? 9.439 9.230 5.872 1.00 88.44 75 LEU A CA 1
ATOM 583 C C . LEU A 1 75 ? 10.509 8.847 6.891 1.00 88.44 75 LEU A C 1
ATOM 585 O O . LEU A 1 75 ? 11.435 9.610 7.162 1.00 88.44 75 LEU A O 1
ATOM 589 N N . LYS A 1 76 ? 10.363 7.661 7.492 1.00 83.56 76 LYS A N 1
ATOM 590 C CA . LYS A 1 76 ? 11.254 7.173 8.545 1.00 83.56 76 LYS A CA 1
ATOM 591 C C . LYS A 1 76 ? 11.162 5.655 8.651 1.00 83.56 76 LYS A C 1
ATOM 593 O O . LYS A 1 76 ? 10.080 5.087 8.554 1.00 83.56 76 LYS A O 1
ATOM 598 N N . ALA A 1 77 ? 12.292 5.007 8.899 1.00 77.94 77 ALA A N 1
ATOM 599 C CA . ALA A 1 77 ? 12.342 3.610 9.308 1.00 77.94 77 ALA A CA 1
ATOM 600 C C . ALA A 1 77 ? 13.051 3.550 10.661 1.00 77.94 77 ALA A C 1
ATOM 602 O O . ALA A 1 77 ? 14.240 3.856 10.769 1.00 77.94 77 ALA A O 1
ATOM 603 N N . GLU A 1 78 ? 12.300 3.225 11.706 1.00 76.31 78 GLU A N 1
ATOM 604 C CA . GLU A 1 78 ? 12.791 3.200 13.078 1.00 76.31 78 GLU A CA 1
ATOM 605 C C . GLU A 1 78 ? 13.033 1.772 13.518 1.00 76.31 78 GLU A C 1
ATOM 607 O O . GLU A 1 78 ? 12.242 0.875 13.229 1.00 76.31 78 GLU A O 1
ATOM 612 N N . SER A 1 79 ? 14.119 1.561 14.257 1.00 66.69 79 SER A N 1
ATOM 613 C CA . SER A 1 79 ? 14.319 0.308 14.957 1.00 66.69 79 SER A CA 1
ATOM 614 C C . SER A 1 79 ? 14.646 0.562 16.422 1.00 66.69 79 SER A C 1
ATOM 616 O O . SER A 1 79 ? 15.661 1.179 16.758 1.00 66.69 79 SER A O 1
ATOM 618 N N . ILE A 1 80 ? 13.743 0.109 17.289 1.00 62.09 80 ILE A N 1
ATOM 619 C CA . ILE A 1 80 ? 13.833 0.238 18.737 1.00 62.09 80 ILE A CA 1
ATOM 620 C C . ILE A 1 80 ? 14.284 -1.114 19.276 1.00 62.09 80 ILE A C 1
ATOM 622 O O . ILE A 1 80 ? 13.568 -2.110 19.176 1.00 62.09 80 ILE A O 1
ATOM 626 N N . SER A 1 81 ? 15.490 -1.170 19.832 1.00 60.59 81 SER A N 1
ATOM 627 C CA . SER A 1 81 ? 15.947 -2.337 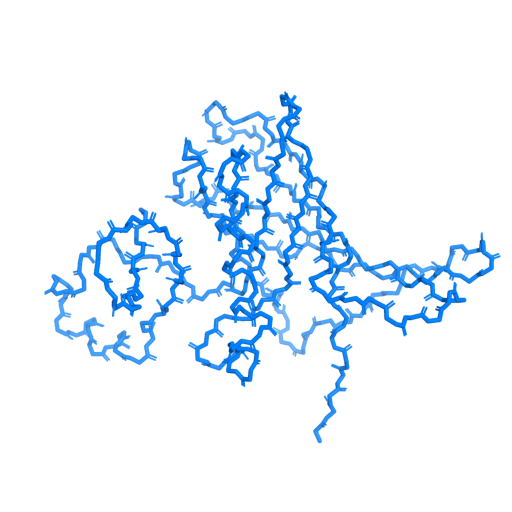20.583 1.00 60.59 81 SER A CA 1
ATOM 628 C C . SER A 1 81 ? 15.437 -2.236 22.018 1.00 60.59 81 SER A C 1
ATOM 630 O O . SER A 1 81 ? 15.850 -1.332 22.747 1.00 60.59 81 SER A O 1
ATOM 632 N N . VAL A 1 82 ? 14.567 -3.156 22.433 1.00 56.88 82 VAL A N 1
ATOM 633 C CA . VAL A 1 82 ? 14.155 -3.277 23.835 1.00 56.88 82 VAL A CA 1
ATOM 634 C C . VAL A 1 82 ? 15.029 -4.336 24.504 1.00 56.88 82 VAL A C 1
ATOM 636 O O . VAL A 1 82 ? 14.964 -5.516 24.165 1.00 56.88 82 VAL A O 1
ATOM 639 N N . THR A 1 83 ? 15.860 -3.918 25.458 1.00 51.19 83 THR A N 1
ATOM 640 C CA . THR A 1 83 ? 16.661 -4.824 26.297 1.00 51.19 83 THR A CA 1
ATOM 641 C C . THR A 1 83 ? 16.227 -4.658 27.747 1.00 51.19 83 THR A C 1
ATOM 643 O O . THR A 1 83 ? 16.381 -3.573 28.303 1.00 51.19 83 THR A O 1
ATOM 646 N N . ASN A 1 84 ? 15.681 -5.711 28.367 1.00 50.28 84 ASN A N 1
ATOM 647 C CA . ASN A 1 84 ? 15.328 -5.754 29.796 1.00 50.28 84 ASN A CA 1
ATOM 648 C C . ASN A 1 84 ? 14.526 -4.532 30.298 1.00 50.28 84 ASN A C 1
ATOM 650 O O . ASN A 1 84 ? 14.854 -3.936 31.322 1.00 50.28 84 ASN A O 1
ATOM 654 N N . GLY A 1 85 ? 13.493 -4.122 29.553 1.00 54.50 85 GLY A N 1
ATOM 655 C CA . GLY A 1 85 ? 12.627 -2.994 29.926 1.00 54.50 85 GLY A CA 1
ATOM 656 C C . GLY A 1 85 ? 13.256 -1.603 29.769 1.00 54.50 85 GLY A C 1
ATOM 657 O O . GLY A 1 85 ? 12.614 -0.615 30.108 1.00 54.50 85 GLY A O 1
ATOM 658 N N . HIS A 1 86 ? 14.483 -1.500 29.249 1.00 47.00 86 HIS A N 1
ATOM 659 C CA . HIS A 1 86 ? 15.070 -0.236 28.807 1.00 47.00 86 HIS A CA 1
ATOM 660 C C . HIS A 1 86 ? 14.923 -0.097 27.291 1.00 47.00 86 HIS A C 1
ATOM 662 O O . HIS A 1 86 ? 15.362 -0.951 26.515 1.00 47.00 86 HIS A O 1
ATOM 668 N N . VAL A 1 87 ? 14.280 0.997 26.881 1.00 55.22 87 VAL A N 1
ATOM 669 C CA . VAL A 1 87 ? 14.148 1.400 25.480 1.00 55.22 87 VAL A CA 1
ATOM 670 C C . VAL A 1 87 ? 15.503 1.950 25.040 1.00 55.22 87 VAL A C 1
ATOM 672 O O . VAL A 1 87 ? 15.909 3.029 25.472 1.00 55.22 87 VAL A O 1
ATOM 675 N N . GLY A 1 88 ? 16.239 1.188 24.228 1.00 54.56 88 GLY A N 1
ATOM 676 C CA . GLY A 1 88 ? 17.461 1.679 23.598 1.00 54.56 88 GLY A CA 1
ATOM 677 C C . GLY A 1 88 ? 17.148 2.829 22.640 1.00 54.56 88 GLY A C 1
ATOM 678 O O . GLY A 1 88 ? 16.059 2.885 22.066 1.00 54.56 88 GLY A O 1
ATOM 679 N N . ALA A 1 89 ? 18.097 3.753 22.467 1.00 49.91 89 ALA A N 1
ATOM 680 C CA . ALA A 1 89 ? 17.941 4.855 21.522 1.00 49.91 89 ALA A CA 1
ATOM 681 C C . ALA A 1 89 ? 17.615 4.311 20.114 1.00 49.91 89 ALA A C 1
ATOM 683 O O . ALA A 1 89 ? 18.212 3.308 19.705 1.00 49.91 89 ALA A O 1
ATOM 684 N N . PRO A 1 90 ? 16.686 4.942 19.371 1.00 52.47 90 PRO A N 1
ATOM 685 C CA . PRO A 1 90 ? 16.322 4.497 18.034 1.00 52.47 90 PRO A CA 1
ATOM 686 C C . PRO A 1 90 ? 17.575 4.465 17.159 1.00 52.47 90 PRO A C 1
ATOM 688 O O . PRO A 1 90 ? 18.238 5.484 16.961 1.00 52.47 90 PRO A O 1
ATOM 691 N N . SER A 1 91 ? 17.918 3.279 16.654 1.00 49.25 91 SER A N 1
ATOM 692 C CA . SER A 1 91 ? 19.012 3.143 15.697 1.00 49.25 91 SER A CA 1
ATOM 693 C C . SER A 1 91 ? 18.441 3.237 14.290 1.00 49.25 91 SER A C 1
ATOM 695 O O . SER A 1 91 ? 17.563 2.463 13.894 1.00 49.25 91 SER A O 1
ATOM 697 N N . PHE A 1 92 ? 18.934 4.228 13.558 1.00 52.41 92 PHE A N 1
ATOM 698 C CA . PHE A 1 92 ? 18.613 4.463 12.162 1.00 52.41 92 PHE A CA 1
ATOM 699 C C . PHE A 1 92 ? 19.525 3.579 11.321 1.00 52.41 92 PHE A C 1
ATOM 701 O O . PHE A 1 92 ? 20.723 3.842 11.219 1.00 52.41 92 PHE A O 1
ATOM 708 N N . SER A 1 93 ? 18.997 2.508 10.737 1.00 52.25 93 SER A N 1
ATOM 709 C CA . SER A 1 93 ? 19.742 1.824 9.684 1.00 52.25 93 SER A CA 1
ATOM 710 C C . SER A 1 93 ? 19.644 2.661 8.407 1.00 52.25 93 SER A C 1
ATOM 712 O O . SER A 1 93 ? 18.528 2.985 7.994 1.00 52.25 93 SER A O 1
ATOM 714 N N . PRO A 1 94 ? 20.773 3.009 7.763 1.00 44.69 94 PRO A N 1
ATOM 715 C CA . PRO A 1 94 ? 20.762 3.640 6.456 1.00 44.69 94 PRO A CA 1
ATOM 716 C C . PRO A 1 94 ? 20.346 2.571 5.447 1.00 44.69 94 PRO A C 1
ATOM 718 O O . PRO A 1 94 ? 21.164 1.856 4.871 1.00 44.69 94 PRO A O 1
ATOM 721 N N . PHE A 1 95 ? 19.039 2.395 5.291 1.00 52.50 95 PHE A N 1
ATOM 722 C CA . PHE A 1 95 ? 18.506 1.738 4.117 1.00 52.50 95 PHE A CA 1
ATOM 723 C C . PHE A 1 95 ? 18.858 2.663 2.939 1.00 52.50 95 PHE A C 1
ATOM 725 O O . PHE A 1 95 ? 18.479 3.829 2.955 1.00 52.50 95 PHE A O 1
ATOM 732 N N . TYR A 1 96 ? 19.590 2.144 1.950 1.00 52.91 96 TYR A N 1
ATOM 733 C CA . TYR A 1 96 ? 19.919 2.763 0.653 1.00 52.91 96 TYR A CA 1
ATOM 734 C C . TYR A 1 96 ? 21.212 3.601 0.564 1.00 52.91 96 TYR A C 1
ATOM 736 O O . TYR A 1 96 ? 21.339 4.704 1.083 1.00 52.91 96 TYR A O 1
ATOM 744 N N . ASN A 1 97 ? 22.154 3.083 -0.236 1.00 42.41 97 ASN A N 1
ATOM 745 C CA . ASN A 1 97 ? 23.385 3.752 -0.677 1.00 42.41 97 ASN A CA 1
ATOM 746 C C . ASN A 1 97 ? 23.153 4.765 -1.827 1.00 42.41 97 ASN A C 1
ATOM 748 O O . ASN A 1 97 ? 24.120 5.269 -2.390 1.00 42.41 97 ASN A O 1
ATOM 752 N N . SER A 1 98 ? 21.900 5.054 -2.209 1.00 49.22 98 SER A N 1
ATOM 753 C CA . SER A 1 98 ? 21.554 5.828 -3.414 1.00 49.22 98 SER A CA 1
ATOM 754 C C . SER A 1 98 ? 20.697 7.070 -3.145 1.00 49.22 98 SER A C 1
ATOM 756 O O . SER A 1 98 ? 19.845 7.395 -3.959 1.00 49.22 98 SER A O 1
ATOM 758 N N . GLY A 1 99 ? 20.869 7.758 -2.011 1.00 51.16 99 GLY A N 1
ATOM 759 C CA . GLY A 1 99 ? 20.383 9.136 -1.774 1.00 51.16 99 GLY A CA 1
ATOM 760 C C . GLY A 1 99 ? 18.870 9.425 -1.873 1.00 51.16 99 GLY A C 1
ATOM 761 O O . GLY A 1 99 ? 18.450 10.517 -1.512 1.00 51.16 99 GLY A O 1
ATOM 762 N N . THR A 1 100 ? 18.047 8.478 -2.318 1.00 62.41 100 THR A N 1
ATOM 763 C CA . THR A 1 100 ? 16.600 8.589 -2.514 1.00 62.41 100 THR A CA 1
ATOM 764 C C . THR A 1 100 ? 15.948 7.382 -1.854 1.00 62.41 100 THR A C 1
ATOM 766 O O . THR A 1 100 ? 16.305 6.236 -2.130 1.00 62.41 100 THR A O 1
ATOM 769 N N . MET A 1 101 ? 15.045 7.640 -0.908 1.00 68.38 101 MET A N 1
ATOM 770 C CA . MET A 1 101 ? 14.239 6.588 -0.292 1.00 68.38 101 MET A CA 1
ATOM 771 C C . MET A 1 101 ? 13.292 6.011 -1.351 1.00 68.38 101 MET A C 1
ATOM 773 O O . MET A 1 101 ? 12.747 6.784 -2.141 1.00 68.38 101 MET A O 1
ATOM 777 N N . PRO A 1 102 ? 13.082 4.686 -1.395 1.00 76.69 102 PRO A N 1
ATOM 778 C CA . PRO A 1 102 ? 12.170 4.094 -2.359 1.00 76.69 102 PRO A CA 1
ATOM 779 C C . PRO A 1 102 ? 10.741 4.563 -2.084 1.00 76.69 102 PRO A C 1
ATOM 781 O O . PRO A 1 102 ? 10.311 4.687 -0.932 1.00 76.69 102 PRO A O 1
ATOM 784 N N . SER A 1 103 ? 10.003 4.796 -3.163 1.00 88.25 103 SER A N 1
ATOM 785 C CA . SER A 1 103 ? 8.554 4.936 -3.100 1.00 88.25 103 SER A CA 1
ATOM 786 C C . SER A 1 103 ? 7.907 3.565 -2.884 1.00 88.25 103 SER A C 1
ATOM 788 O O . SER A 1 103 ? 8.444 2.530 -3.288 1.00 88.25 103 SER A O 1
ATOM 790 N N . LEU A 1 104 ? 6.740 3.569 -2.253 1.00 91.50 104 LEU A N 1
ATOM 791 C CA . LEU A 1 104 ? 5.940 2.388 -1.963 1.00 91.50 104 LEU A CA 1
ATOM 792 C C . LEU A 1 104 ? 4.603 2.447 -2.697 1.00 91.50 104 LEU A C 1
ATOM 794 O O . LEU A 1 104 ? 4.041 3.525 -2.875 1.00 91.50 104 LEU A O 1
ATOM 798 N N . ALA A 1 105 ? 4.095 1.285 -3.084 1.00 92.50 105 ALA A N 1
ATOM 799 C CA . ALA A 1 105 ? 2.692 1.075 -3.397 1.00 92.50 105 ALA A CA 1
ATOM 800 C C . ALA A 1 105 ? 2.018 0.480 -2.152 1.00 92.50 105 ALA A C 1
ATOM 802 O O . ALA A 1 105 ? 2.436 -0.564 -1.651 1.00 92.50 105 ALA A O 1
ATOM 803 N N . LEU A 1 106 ? 1.003 1.160 -1.630 1.00 94.25 106 LEU A N 1
ATOM 804 C CA . LEU A 1 106 ? 0.235 0.758 -0.456 1.00 94.25 106 LEU A CA 1
ATOM 805 C C . LEU A 1 106 ? -1.132 0.273 -0.922 1.00 94.25 106 LEU A C 1
ATOM 807 O O . LEU A 1 106 ? -2.016 1.084 -1.184 1.00 94.25 106 LEU A O 1
ATOM 811 N N . LYS A 1 107 ? -1.294 -1.039 -1.065 1.00 94.62 107 LYS A N 1
ATOM 812 C CA . LYS A 1 107 ? -2.557 -1.643 -1.491 1.00 94.62 107 LYS A CA 1
ATOM 813 C C . LYS A 1 107 ? -3.417 -1.935 -0.275 1.00 94.62 107 LYS A C 1
ATOM 815 O O . LYS A 1 107 ? -2.988 -2.689 0.593 1.00 94.62 107 LYS A O 1
ATOM 820 N N . PHE A 1 108 ? -4.605 -1.353 -0.215 1.00 94.31 108 PHE A N 1
ATOM 821 C CA . PHE A 1 108 ? -5.514 -1.490 0.913 1.00 94.31 108 PHE A CA 1
ATOM 822 C C . PHE A 1 108 ? -6.656 -2.460 0.632 1.00 94.31 108 PHE A C 1
ATOM 824 O O . PHE A 1 108 ? -7.096 -2.628 -0.501 1.00 94.31 108 PHE A O 1
ATOM 831 N N . ALA A 1 109 ? -7.163 -3.032 1.716 1.00 95.12 109 ALA A N 1
ATOM 832 C CA . ALA A 1 109 ? -8.500 -3.583 1.836 1.00 95.12 109 ALA A CA 1
ATOM 833 C C . ALA A 1 109 ? -9.187 -2.808 2.968 1.00 95.12 109 ALA A C 1
ATOM 835 O O . ALA A 1 109 ? -8.834 -2.974 4.137 1.00 95.12 109 ALA A O 1
ATOM 836 N N . LEU A 1 110 ? -10.104 -1.900 2.616 1.00 92.50 110 LEU A N 1
ATOM 837 C CA . LEU A 1 110 ? -10.829 -1.053 3.575 1.00 92.50 110 LEU A CA 1
ATOM 838 C C . LEU A 1 110 ? -12.121 -1.704 4.087 1.00 92.50 110 LEU A C 1
ATOM 840 O O . LEU A 1 110 ? -12.732 -1.205 5.032 1.00 92.50 110 LEU A O 1
ATOM 844 N N . ARG A 1 111 ? -12.513 -2.830 3.486 1.00 91.88 111 ARG A N 1
ATOM 845 C CA . ARG A 1 111 ? -13.601 -3.694 3.940 1.00 91.88 111 ARG A CA 1
ATOM 846 C C . ARG A 1 111 ? -13.069 -5.034 4.417 1.00 91.88 111 ARG A C 1
ATOM 848 O O . ARG A 1 111 ? -12.138 -5.581 3.830 1.00 91.88 111 ARG A O 1
ATOM 855 N N . GLU A 1 112 ? -13.734 -5.579 5.428 1.00 92.31 112 GLU A N 1
ATOM 856 C CA . GLU A 1 112 ? -13.377 -6.849 6.063 1.00 92.31 112 GLU A CA 1
ATOM 857 C C . GLU A 1 112 ? -13.412 -8.030 5.082 1.00 92.31 112 GLU A C 1
ATOM 859 O O . GLU A 1 112 ? -12.509 -8.858 5.094 1.00 92.31 112 GLU A O 1
ATOM 864 N N . ASP A 1 113 ? -14.377 -8.069 4.156 1.00 91.12 113 ASP A N 1
ATOM 865 C CA . ASP A 1 113 ? -14.494 -9.151 3.169 1.00 91.12 113 ASP A CA 1
ATOM 866 C C . ASP A 1 113 ? -13.386 -9.155 2.102 1.00 91.12 113 ASP A C 1
ATOM 868 O O . ASP A 1 113 ? -13.240 -10.140 1.387 1.00 91.12 113 ASP A O 1
ATOM 872 N N . LEU A 1 114 ? -12.588 -8.086 2.012 1.00 91.62 114 LEU A N 1
ATOM 873 C CA . LEU A 1 114 ? -11.439 -7.980 1.106 1.00 91.62 114 LEU A CA 1
ATOM 874 C C . LEU A 1 114 ? -10.101 -8.282 1.802 1.00 91.62 114 LEU A C 1
ATOM 876 O O . LEU A 1 114 ? -9.065 -8.368 1.139 1.00 91.62 114 LEU A O 1
ATOM 880 N N . VAL A 1 115 ? -10.094 -8.417 3.133 1.00 93.81 115 VAL A N 1
ATOM 881 C CA . VAL A 1 115 ? -8.867 -8.642 3.913 1.00 93.81 115 VAL A CA 1
ATOM 882 C C . VAL A 1 115 ? -8.253 -10.001 3.589 1.00 93.81 115 VAL A C 1
ATOM 884 O O . VAL A 1 115 ? -7.040 -10.076 3.393 1.00 93.81 115 VAL A O 1
ATOM 887 N N . ASP A 1 116 ? -9.073 -11.047 3.482 1.00 92.38 116 ASP A N 1
ATO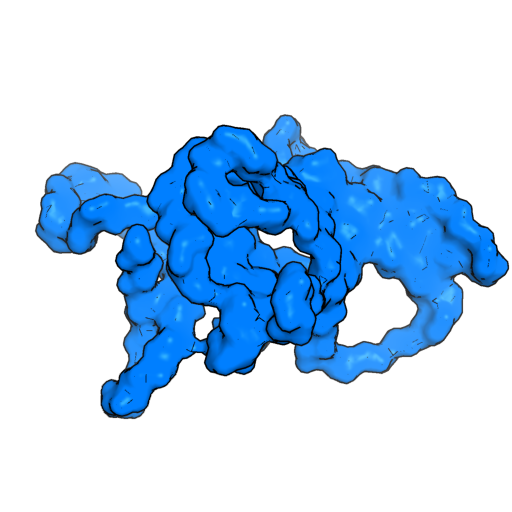M 888 C CA . ASP A 1 116 ? -8.608 -12.407 3.188 1.00 92.38 116 ASP A CA 1
ATOM 889 C C . ASP A 1 116 ? -8.027 -12.523 1.770 1.00 92.38 116 ASP A C 1
ATOM 891 O O . ASP A 1 116 ? -6.982 -13.148 1.579 1.00 92.38 116 ASP A O 1
ATOM 895 N N . ASP A 1 117 ? -8.643 -11.860 0.785 1.00 90.50 117 ASP A N 1
ATOM 896 C CA . ASP A 1 117 ? -8.125 -11.799 -0.588 1.00 90.50 117 ASP A CA 1
ATOM 897 C C . ASP A 1 117 ? -6.739 -11.129 -0.622 1.00 90.50 117 ASP A C 1
ATOM 899 O O . ASP A 1 117 ? -5.802 -11.624 -1.258 1.00 90.50 117 ASP A O 1
ATOM 903 N N . LEU A 1 118 ? -6.577 -10.020 0.110 1.00 93.00 118 LEU A N 1
ATOM 904 C CA . LEU A 1 118 ? -5.299 -9.314 0.198 1.00 93.00 118 LEU A CA 1
ATOM 905 C C . LEU A 1 118 ? -4.245 -10.111 0.988 1.00 93.00 118 LEU A C 1
ATOM 907 O O . LEU A 1 118 ? -3.059 -10.064 0.654 1.00 93.00 118 LEU A O 1
ATOM 911 N N . ALA A 1 119 ? -4.658 -10.867 2.009 1.00 94.00 119 ALA A N 1
ATOM 912 C CA . ALA A 1 119 ? -3.782 -11.776 2.744 1.00 94.00 119 ALA A CA 1
ATOM 913 C C . ALA A 1 119 ? -3.278 -12.915 1.844 1.00 94.00 119 ALA A C 1
ATOM 915 O O . ALA A 1 119 ? -2.082 -13.210 1.840 1.00 94.00 119 ALA A O 1
ATOM 916 N N . GLN A 1 120 ? -4.149 -13.499 1.015 1.00 91.81 120 GLN A N 1
ATOM 917 C CA . GLN A 1 120 ? -3.759 -14.524 0.045 1.00 91.81 120 GLN A CA 1
ATOM 918 C C . GLN A 1 120 ? -2.740 -13.986 -0.974 1.00 91.81 120 GLN A C 1
ATOM 920 O O . GLN A 1 120 ? -1.778 -14.672 -1.322 1.00 91.81 120 GLN A O 1
ATOM 925 N N . GLU A 1 121 ? -2.902 -12.745 -1.437 1.00 91.38 121 GLU A N 1
ATOM 926 C CA . GLU A 1 121 ? -1.900 -12.089 -2.283 1.00 91.38 121 GLU A CA 1
ATOM 927 C C . GLU A 1 121 ? -0.558 -11.918 -1.552 1.00 91.38 121 GLU A C 1
ATOM 929 O O . GLU A 1 121 ? 0.500 -12.210 -2.119 1.00 91.38 121 GLU A O 1
ATOM 934 N N . ALA A 1 122 ? -0.578 -11.508 -0.281 1.00 92.12 122 ALA A N 1
ATOM 935 C CA . ALA A 1 122 ? 0.631 -11.394 0.531 1.00 92.12 122 ALA A CA 1
ATOM 936 C C . ALA A 1 122 ? 1.366 -12.738 0.689 1.00 92.12 122 ALA A C 1
ATOM 938 O O . ALA A 1 122 ? 2.592 -12.786 0.560 1.00 92.12 122 ALA A O 1
ATOM 939 N N . GLU A 1 123 ? 0.636 -13.838 0.887 1.00 92.31 123 GLU A N 1
ATOM 940 C CA . GLU A 1 123 ? 1.204 -15.191 0.947 1.00 92.31 123 GLU A CA 1
ATOM 941 C C . GLU A 1 123 ? 1.931 -15.574 -0.350 1.00 92.31 123 GLU A C 1
ATOM 943 O O . GLU A 1 123 ? 2.998 -16.193 -0.315 1.00 92.31 123 GLU A O 1
ATOM 948 N N . VAL A 1 124 ? 1.404 -15.170 -1.511 1.00 89.19 124 VAL A N 1
ATOM 949 C CA . VAL A 1 124 ? 2.064 -15.392 -2.808 1.00 89.19 124 VAL A CA 1
ATOM 950 C C . VAL A 1 124 ? 3.394 -14.636 -2.878 1.00 89.19 124 VAL A C 1
ATOM 952 O O . VAL A 1 124 ? 4.395 -15.201 -3.337 1.00 89.19 124 VAL A O 1
ATOM 955 N N . TYR A 1 125 ? 3.435 -13.395 -2.377 1.00 88.12 125 TYR A N 1
ATOM 956 C CA . TYR A 1 125 ? 4.672 -12.622 -2.266 1.00 88.12 125 TYR A CA 1
ATOM 957 C C . TYR A 1 125 ? 5.688 -13.293 -1.332 1.00 88.12 125 TYR A C 1
ATOM 959 O O . TYR A 1 125 ? 6.840 -13.493 -1.730 1.00 88.12 125 TYR A O 1
ATOM 967 N N . GLU A 1 126 ? 5.285 -13.661 -0.115 1.00 89.25 126 GLU A N 1
ATOM 968 C CA . GLU A 1 126 ? 6.174 -14.259 0.893 1.00 89.25 126 GLU A CA 1
ATOM 969 C C . GLU A 1 126 ? 6.620 -15.690 0.551 1.00 89.25 126 GLU A C 1
ATOM 971 O O . GLU A 1 126 ? 7.707 -16.122 0.957 1.00 89.25 126 GLU A O 1
ATOM 976 N N . GLY A 1 127 ? 5.805 -16.414 -0.214 1.00 89.44 127 GLY A N 1
ATOM 977 C CA . GLY A 1 127 ? 6.059 -17.772 -0.671 1.00 89.44 127 GLY A CA 1
ATOM 978 C C . GLY A 1 127 ? 6.675 -17.815 -2.066 1.00 89.44 127 GLY A C 1
ATOM 979 O O . GLY A 1 127 ? 7.894 -17.727 -2.234 1.00 89.44 127 GLY A O 1
ATOM 980 N N . ALA A 1 128 ? 5.824 -18.012 -3.074 1.00 87.50 128 ALA A N 1
ATOM 981 C CA . ALA A 1 128 ? 6.233 -18.363 -4.434 1.00 87.50 128 ALA A CA 1
ATOM 982 C C . ALA A 1 128 ? 7.085 -17.282 -5.120 1.00 87.50 128 ALA A C 1
ATOM 984 O O . ALA A 1 128 ? 8.001 -17.610 -5.875 1.00 87.50 128 ALA A O 1
ATOM 985 N N . LEU A 1 129 ? 6.811 -16.003 -4.853 1.00 86.00 129 LEU A N 1
ATOM 986 C CA . LEU A 1 129 ? 7.507 -14.893 -5.503 1.00 86.00 129 LEU A CA 1
ATOM 987 C C . LEU A 1 129 ? 8.773 -14.443 -4.772 1.00 86.00 129 LEU A C 1
ATOM 989 O O . LEU A 1 129 ? 9.567 -13.695 -5.343 1.00 86.00 129 LEU A O 1
ATOM 993 N N . ARG A 1 130 ? 9.013 -14.910 -3.541 1.00 88.31 130 ARG A N 1
ATOM 994 C CA . ARG A 1 130 ? 10.163 -14.508 -2.717 1.00 88.31 130 ARG A CA 1
ATOM 995 C C . ARG A 1 130 ? 11.515 -14.521 -3.456 1.00 88.31 130 ARG A C 1
ATOM 997 O O . ARG A 1 130 ? 12.271 -13.571 -3.260 1.00 88.31 130 ARG A O 1
ATOM 1004 N N . PRO A 1 131 ? 11.851 -15.513 -4.311 1.00 89.69 131 PRO A N 1
ATOM 1005 C CA . PRO A 1 131 ? 13.144 -15.541 -5.005 1.00 89.69 131 PRO A CA 1
ATOM 1006 C C . PRO A 1 131 ? 13.311 -14.484 -6.107 1.00 89.69 131 PRO A C 1
ATOM 1008 O O . PRO A 1 131 ? 14.438 -14.227 -6.521 1.00 89.69 131 PRO A O 1
ATOM 1011 N N . VAL A 1 132 ? 12.214 -13.904 -6.607 1.00 85.50 132 VAL A N 1
ATOM 1012 C CA . VAL A 1 132 ? 12.203 -12.994 -7.771 1.00 85.50 132 VAL A CA 1
ATOM 1013 C C . VAL A 1 132 ? 11.834 -11.548 -7.413 1.00 85.50 132 VAL A C 1
ATOM 1015 O O . VAL A 1 132 ? 11.796 -10.679 -8.290 1.00 85.50 132 VAL A O 1
ATOM 1018 N N . GLN A 1 133 ? 11.584 -11.275 -6.129 1.00 86.31 133 GLN A N 1
ATOM 1019 C CA . GLN A 1 133 ? 11.286 -9.937 -5.623 1.00 86.31 133 GLN A CA 1
ATOM 1020 C C . GLN A 1 133 ? 12.460 -8.962 -5.805 1.00 86.31 133 GLN A C 1
ATOM 1022 O O . GLN A 1 133 ? 13.615 -9.273 -5.508 1.00 86.31 133 GLN A O 1
ATOM 1027 N N . GLY A 1 134 ? 12.152 -7.747 -6.259 1.00 81.75 134 GLY A N 1
ATOM 1028 C CA . GLY A 1 134 ? 13.122 -6.706 -6.607 1.00 81.75 134 GLY A CA 1
ATOM 1029 C C . GLY A 1 134 ? 13.885 -6.966 -7.909 1.00 81.75 134 GLY A C 1
ATOM 1030 O O . GLY A 1 134 ? 14.863 -6.271 -8.172 1.00 81.75 134 GLY A O 1
ATOM 1031 N N . ILE A 1 135 ? 13.485 -7.982 -8.682 1.00 83.81 135 ILE A N 1
ATOM 1032 C CA . ILE A 1 135 ? 14.061 -8.313 -9.994 1.00 83.81 135 ILE A CA 1
ATOM 1033 C C . ILE A 1 135 ? 12.954 -8.349 -11.044 1.00 83.81 135 ILE A C 1
ATOM 1035 O O . ILE A 1 135 ? 12.993 -7.594 -12.007 1.00 83.81 135 ILE A O 1
ATOM 1039 N N . THR A 1 136 ? 11.967 -9.229 -10.855 1.00 81.94 136 THR A N 1
ATOM 1040 C CA . THR A 1 136 ? 10.871 -9.453 -11.817 1.00 81.94 136 THR A CA 1
ATOM 1041 C C . THR A 1 136 ? 9.515 -9.031 -11.263 1.00 81.94 136 THR A C 1
ATOM 1043 O O . THR A 1 136 ? 8.601 -8.742 -12.028 1.00 81.94 136 THR A O 1
ATOM 1046 N N . VAL A 1 137 ? 9.388 -8.966 -9.939 1.00 85.25 137 VAL A N 1
ATOM 1047 C CA . VAL A 1 137 ? 8.212 -8.426 -9.248 1.00 85.25 137 VAL A CA 1
ATOM 1048 C C . VAL A 1 137 ? 8.651 -7.450 -8.154 1.00 85.25 137 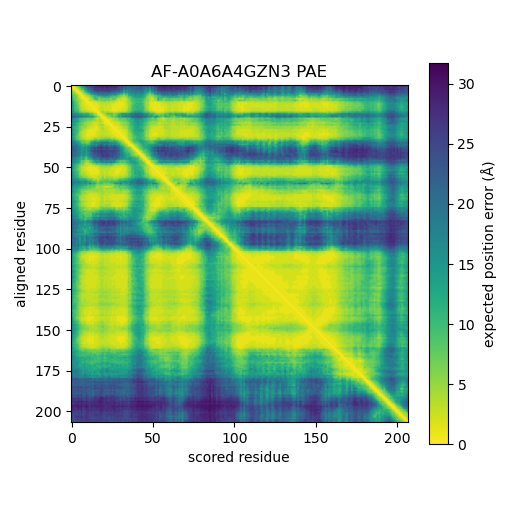VAL A C 1
ATOM 1050 O O . VAL A 1 137 ? 9.781 -7.580 -7.667 1.00 85.25 137 VAL A O 1
ATOM 1053 N N . PRO A 1 138 ? 7.783 -6.519 -7.724 1.00 87.56 138 PRO A N 1
ATOM 1054 C CA . PRO A 1 138 ? 8.075 -5.614 -6.618 1.00 87.56 138 PRO A CA 1
ATOM 1055 C C . PRO A 1 138 ? 8.521 -6.336 -5.346 1.00 87.56 138 PRO A C 1
ATOM 1057 O O . PRO A 1 138 ? 8.048 -7.437 -5.043 1.00 87.56 138 PRO A O 1
ATOM 1060 N N . ARG A 1 139 ? 9.401 -5.708 -4.561 1.00 89.38 139 ARG A N 1
ATOM 1061 C CA . ARG A 1 139 ? 9.654 -6.178 -3.191 1.00 89.38 139 ARG A CA 1
ATOM 1062 C C . ARG A 1 139 ? 8.415 -5.988 -2.326 1.00 89.38 139 ARG A C 1
ATOM 1064 O O . ARG A 1 139 ? 7.834 -4.910 -2.310 1.00 89.38 139 ARG A O 1
ATOM 1071 N N . CYS A 1 140 ? 8.055 -7.015 -1.572 1.00 91.38 140 CYS A N 1
ATOM 1072 C CA . CYS A 1 140 ? 7.068 -6.949 -0.513 1.00 91.38 140 CYS A CA 1
ATOM 1073 C C . CYS A 1 140 ? 7.759 -6.542 0.788 1.00 91.38 140 CYS A C 1
ATOM 1075 O O . CYS A 1 140 ? 8.685 -7.207 1.259 1.00 91.38 140 CYS A O 1
ATOM 1077 N N . TYR A 1 141 ? 7.313 -5.426 1.354 1.00 90.06 141 TYR A N 1
ATOM 1078 C CA . TYR A 1 141 ? 7.781 -4.917 2.638 1.00 90.06 141 TYR A CA 1
ATOM 1079 C C . TYR A 1 141 ? 6.959 -5.465 3.807 1.00 90.06 141 TYR A C 1
ATOM 1081 O O . TYR A 1 141 ? 7.431 -5.415 4.939 1.00 90.06 141 TYR A O 1
ATOM 1089 N N . GLY A 1 142 ? 5.771 -6.011 3.541 1.00 92.44 142 GLY A N 1
ATOM 1090 C CA . GLY A 1 142 ? 4.975 -6.756 4.509 1.00 92.44 142 GLY A CA 1
ATOM 1091 C C . GLY A 1 142 ? 3.473 -6.595 4.305 1.00 92.44 142 GLY A C 1
ATOM 1092 O O . GLY A 1 142 ? 3.011 -5.719 3.567 1.00 92.44 142 GLY A O 1
ATOM 1093 N N . PHE A 1 143 ? 2.730 -7.440 5.013 1.00 94.81 143 PHE A N 1
ATOM 1094 C CA . PHE A 1 143 ? 1.285 -7.364 5.169 1.00 94.81 143 PHE A CA 1
ATOM 1095 C C . PHE A 1 143 ? 0.940 -6.885 6.580 1.00 94.81 143 PHE A C 1
ATOM 1097 O O . PHE A 1 143 ? 1.462 -7.397 7.577 1.00 94.81 143 PHE A O 1
ATOM 1104 N N . PHE A 1 144 ? 0.085 -5.869 6.656 1.00 96.38 144 PHE A N 1
ATOM 1105 C CA . PHE A 1 144 ? -0.268 -5.193 7.895 1.00 96.38 144 PHE A CA 1
ATOM 1106 C C . PHE A 1 144 ? -1.777 -5.131 8.047 1.00 96.38 144 PHE A C 1
ATOM 1108 O O . PHE A 1 144 ? -2.491 -4.861 7.087 1.00 96.38 144 PHE A O 1
ATOM 1115 N N . THR A 1 145 ? -2.256 -5.310 9.270 1.00 97.06 145 THR A N 1
ATOM 1116 C CA . THR A 1 145 ? -3.679 -5.218 9.605 1.00 97.06 145 THR A CA 1
ATOM 1117 C C . THR A 1 145 ? -3.911 -4.228 10.731 1.00 97.06 145 THR A C 1
ATOM 1119 O O . THR A 1 145 ? -3.023 -3.969 11.547 1.00 97.06 145 THR A O 1
ATOM 1122 N N . GLY A 1 146 ? -5.117 -3.690 10.794 1.00 95.56 146 GLY A N 1
ATOM 1123 C CA . GLY A 1 146 ? -5.547 -2.806 11.863 1.00 95.56 146 GLY A CA 1
ATOM 1124 C C . GLY A 1 146 ? -7.059 -2.660 11.878 1.00 95.56 146 GLY A C 1
ATOM 1125 O O . GLY A 1 146 ? -7.780 -3.433 11.248 1.00 95.56 146 GLY A O 1
ATOM 1126 N N . VAL A 1 147 ? -7.521 -1.653 12.609 1.00 94.25 147 VAL A N 1
ATOM 1127 C CA . VAL A 1 147 ? -8.940 -1.322 12.732 1.00 94.25 147 VAL A CA 1
ATOM 1128 C C . VAL A 1 147 ? -9.159 0.070 12.146 1.00 94.25 147 VAL A C 1
ATOM 1130 O O . VAL A 1 147 ? -8.420 1.001 12.473 1.00 94.25 147 VAL A O 1
ATOM 1133 N N . GLY A 1 148 ? -10.137 0.191 11.250 1.00 89.81 148 GLY A N 1
ATOM 1134 C CA . GLY A 1 148 ? -10.556 1.446 10.636 1.00 89.81 148 GLY A CA 1
ATOM 1135 C C . GLY A 1 148 ? -11.337 2.342 11.598 1.00 89.81 148 GLY A C 1
ATOM 1136 O O . GLY A 1 148 ? -11.645 1.970 12.732 1.00 89.81 148 GLY A O 1
ATOM 1137 N N . SER A 1 149 ? -11.682 3.548 11.144 1.00 85.38 149 SER A N 1
ATOM 1138 C CA . SER A 1 149 ? -12.397 4.539 11.961 1.00 85.38 149 SER A CA 1
ATOM 1139 C C . SER A 1 149 ? -13.800 4.102 12.388 1.00 85.38 149 SER A C 1
ATOM 1141 O O . SER A 1 149 ? -14.314 4.613 13.380 1.00 85.38 149 SER A O 1
ATOM 1143 N N . GLU A 1 150 ? -14.417 3.163 11.670 1.00 87.75 150 GLU A N 1
ATOM 1144 C CA . GLU A 1 150 ? -15.755 2.638 11.971 1.00 87.75 150 GLU A CA 1
ATOM 1145 C C . GLU A 1 150 ? -15.699 1.293 12.715 1.00 87.75 150 GLU A C 1
ATOM 1147 O O . GLU A 1 150 ? -16.723 0.648 12.921 1.00 87.75 150 GLU A O 1
ATOM 1152 N N . GLY A 1 151 ? -14.508 0.863 13.148 1.00 90.31 151 GLY A N 1
ATOM 1153 C CA . GLY A 1 151 ? -14.315 -0.404 13.851 1.00 90.31 151 GLY A CA 1
ATOM 1154 C C . GLY A 1 151 ? -14.166 -1.624 12.937 1.00 90.31 151 GLY A C 1
ATOM 1155 O O . GLY A 1 151 ? -13.972 -2.725 13.448 1.00 90.31 151 GLY A O 1
ATOM 1156 N N . GLN A 1 152 ? -14.222 -1.450 11.615 1.00 93.31 152 GLN A N 1
ATOM 1157 C CA . GLN A 1 152 ? -14.008 -2.527 10.650 1.00 93.31 152 GLN A CA 1
ATOM 1158 C C . GLN A 1 152 ? -12.538 -2.956 10.603 1.00 93.31 152 GLN A C 1
ATOM 1160 O O . GLN A 1 152 ? -11.633 -2.132 10.768 1.00 93.31 152 GLN A O 1
ATOM 1165 N N . GLN A 1 153 ? -12.283 -4.237 10.343 1.00 95.44 153 GLN A N 1
ATOM 1166 C CA . GLN A 1 153 ? -10.927 -4.696 10.065 1.00 95.44 15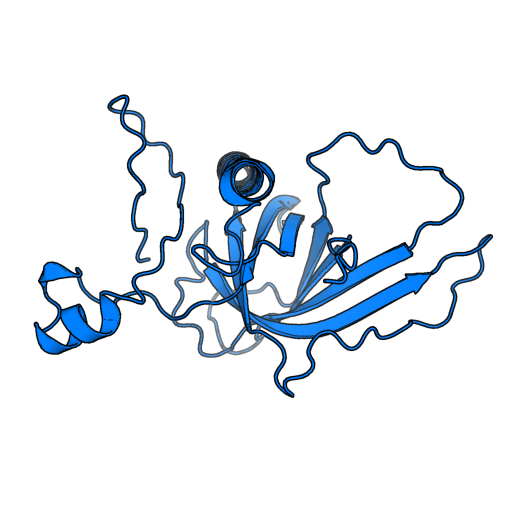3 GLN A CA 1
ATOM 1167 C C . GLN A 1 153 ? -10.469 -4.159 8.707 1.00 95.44 153 GLN A C 1
ATOM 1169 O O . GLN A 1 153 ? -11.200 -4.231 7.721 1.00 95.44 153 GLN A O 1
ATOM 1174 N N . ILE A 1 154 ? -9.247 -3.635 8.668 1.00 95.94 154 ILE A N 1
ATOM 1175 C CA . ILE A 1 154 ? -8.598 -3.177 7.441 1.00 95.94 154 ILE A CA 1
ATOM 1176 C C . ILE A 1 154 ? -7.232 -3.832 7.294 1.00 95.94 154 ILE A C 1
ATOM 1178 O O . ILE A 1 154 ? -6.585 -4.198 8.284 1.00 95.94 154 ILE A O 1
ATOM 1182 N N . ALA A 1 155 ? -6.765 -3.931 6.056 1.00 96.81 155 ALA A N 1
ATOM 1183 C CA . ALA A 1 155 ? -5.442 -4.447 5.750 1.00 96.81 155 ALA A CA 1
ATOM 1184 C C . ALA A 1 155 ? -4.712 -3.597 4.710 1.00 96.81 155 ALA A C 1
ATOM 1186 O O . ALA A 1 155 ? -5.324 -2.877 3.923 1.00 96.81 155 ALA A O 1
ATOM 1187 N N . CYS A 1 156 ? -3.385 -3.680 4.729 1.00 96.81 156 CYS A N 1
ATOM 1188 C CA . CYS A 1 156 ? -2.495 -3.019 3.793 1.00 96.81 156 CYS A CA 1
ATOM 1189 C C . CYS A 1 156 ? -1.342 -3.955 3.424 1.00 96.81 156 CYS A C 1
ATOM 1191 O O . CYS A 1 156 ? -0.617 -4.437 4.296 1.00 96.81 156 CYS A O 1
ATOM 1193 N N . LEU A 1 157 ? -1.121 -4.142 2.128 1.00 95.56 157 LEU A N 1
ATOM 1194 C CA . LEU A 1 157 ? 0.067 -4.769 1.565 1.00 95.56 157 LEU A CA 1
ATOM 1195 C C . LEU A 1 157 ? 1.004 -3.664 1.068 1.00 95.56 157 LEU A C 1
ATOM 1197 O O . LEU A 1 157 ? 0.633 -2.871 0.201 1.00 95.56 157 LEU A O 1
ATOM 1201 N N . ALA A 1 158 ? 2.206 -3.583 1.640 1.00 94.25 158 ALA A N 1
ATOM 1202 C CA . ALA A 1 158 ? 3.199 -2.583 1.255 1.00 94.25 158 ALA A CA 1
ATOM 1203 C C . ALA A 1 158 ? 4.211 -3.185 0.276 1.00 94.25 158 ALA A C 1
ATOM 1205 O O . ALA A 1 158 ? 4.942 -4.117 0.620 1.00 94.25 158 ALA A O 1
ATOM 1206 N N . LEU A 1 159 ? 4.282 -2.624 -0.928 1.00 92.69 159 LEU A N 1
ATOM 1207 C CA . LEU A 1 159 ? 5.140 -3.087 -2.015 1.00 92.69 159 LEU A CA 1
ATOM 1208 C C . LEU A 1 159 ? 6.074 -1.973 -2.497 1.00 92.69 159 LEU A C 1
ATOM 1210 O O . LEU A 1 159 ? 5.824 -0.790 -2.282 1.00 92.69 159 LEU A O 1
ATOM 1214 N N . GLU A 1 160 ? 7.149 -2.345 -3.178 1.00 90.06 160 GLU A N 1
ATOM 1215 C CA . GLU A 1 160 ? 7.995 -1.418 -3.927 1.00 90.06 160 GLU A CA 1
ATOM 1216 C C . GLU A 1 160 ? 7.193 -0.769 -5.057 1.00 90.06 160 GLU A C 1
ATOM 1218 O O . GLU A 1 160 ? 6.495 -1.447 -5.809 1.00 90.06 160 GLU A O 1
ATOM 1223 N N . PHE A 1 161 ? 7.277 0.553 -5.178 1.00 87.94 161 PHE A N 1
ATOM 1224 C CA . PHE A 1 161 ? 6.602 1.258 -6.258 1.00 87.94 161 PHE A CA 1
ATOM 1225 C C . PHE A 1 161 ? 7.417 1.162 -7.548 1.00 87.94 161 PHE A C 1
ATOM 1227 O O . PHE A 1 161 ? 8.561 1.616 -7.597 1.00 87.94 161 PHE A O 1
ATOM 1234 N N . TRP A 1 162 ? 6.822 0.591 -8.595 1.00 84.31 162 TRP A N 1
ATOM 1235 C CA . TRP A 1 162 ? 7.476 0.348 -9.887 1.00 84.31 162 TRP A CA 1
ATOM 1236 C C . TRP A 1 162 ? 6.948 1.226 -11.034 1.00 84.31 162 TRP A C 1
ATOM 1238 O O . TRP A 1 162 ? 7.384 1.072 -12.171 1.00 84.31 162 TRP A O 1
ATOM 1248 N N . GLY A 1 163 ? 6.056 2.176 -10.747 1.00 82.00 163 GLY A N 1
ATOM 1249 C CA . GLY A 1 163 ? 5.512 3.105 -11.737 1.00 82.00 163 GLY A CA 1
ATOM 1250 C C . GLY A 1 163 ? 3.989 3.153 -11.739 1.00 82.00 163 GLY A C 1
ATOM 1251 O O . GLY A 1 163 ? 3.328 2.499 -10.935 1.00 82.00 163 GLY A O 1
ATOM 1252 N N . GLU A 1 164 ? 3.456 3.965 -12.648 1.00 75.31 164 GLU A N 1
ATOM 1253 C CA . GLU A 1 164 ? 2.021 4.202 -12.792 1.00 75.31 164 GLU A CA 1
ATOM 1254 C C . GLU A 1 164 ? 1.342 3.169 -13.697 1.00 75.31 164 GLU A C 1
ATOM 1256 O O . GLU A 1 164 ? 1.933 2.604 -14.621 1.00 75.31 164 GLU A O 1
ATOM 1261 N N . SER A 1 165 ? 0.049 2.984 -13.452 1.00 70.00 165 SER A N 1
ATOM 1262 C CA . SER A 1 165 ? -0.850 2.198 -14.290 1.00 70.00 165 SER A CA 1
ATOM 1263 C C . SER A 1 165 ? -0.986 2.789 -15.699 1.00 70.00 165 SER A C 1
ATOM 1265 O O . SER A 1 165 ? -1.090 4.005 -15.890 1.00 70.00 165 SER A O 1
ATOM 1267 N N . LEU A 1 166 ? -1.053 1.915 -16.708 1.00 69.75 166 LEU A N 1
ATOM 1268 C CA . LEU A 1 166 ? -1.356 2.306 -18.080 1.00 69.75 166 LEU A CA 1
ATOM 1269 C C . LEU A 1 166 ? -2.788 2.843 -18.153 1.00 69.75 166 LEU A C 1
ATOM 1271 O O . LEU A 1 166 ? -3.745 2.130 -17.872 1.00 69.75 166 LEU A O 1
ATOM 1275 N N . GLN A 1 167 ? -2.929 4.083 -18.617 1.00 68.75 167 GLN A N 1
ATOM 1276 C CA . GLN A 1 167 ? -4.220 4.778 -18.736 1.00 68.75 167 GLN A CA 1
ATOM 1277 C C . GLN A 1 167 ? -5.100 4.252 -19.883 1.00 68.75 167 GLN A C 1
ATOM 1279 O O . GLN A 1 167 ? -6.233 4.686 -20.074 1.00 68.75 167 GLN A O 1
ATOM 1284 N N . GLN A 1 168 ? -4.574 3.333 -20.691 1.00 71.19 168 GLN A N 1
ATOM 1285 C CA . GLN A 1 168 ? -5.304 2.693 -21.775 1.00 71.19 168 GLN A CA 1
ATOM 1286 C C . GLN A 1 168 ? -4.825 1.251 -21.961 1.00 71.19 168 GLN A C 1
ATOM 1288 O O . GLN A 1 168 ? -3.673 0.940 -21.641 1.00 71.19 168 GLN A O 1
ATOM 1293 N N . PRO A 1 169 ? -5.666 0.360 -22.523 1.00 74.19 169 PRO A N 1
ATOM 1294 C CA . PRO A 1 169 ? -5.273 -1.014 -22.798 1.00 74.19 169 PRO A CA 1
ATOM 1295 C C . PRO A 1 169 ? -3.952 -1.075 -23.562 1.00 74.19 169 PRO A C 1
ATOM 1297 O O . PRO A 1 169 ? -3.777 -0.353 -24.543 1.00 74.19 169 PRO A O 1
ATOM 1300 N N . PHE A 1 170 ? -3.057 -1.991 -23.182 1.00 72.19 170 PHE A N 1
ATOM 1301 C CA . PHE A 1 170 ? -1.721 -2.102 -23.782 1.00 72.19 170 PHE A CA 1
ATOM 1302 C C . PHE A 1 170 ? -1.748 -2.119 -25.321 1.00 72.19 170 PHE A C 1
ATOM 1304 O O . PHE A 1 170 ? -0.951 -1.454 -25.972 1.00 72.19 170 PHE A O 1
ATOM 1311 N N . LYS A 1 171 ? -2.729 -2.805 -25.926 1.00 77.31 171 LYS A N 1
ATOM 1312 C CA . LYS A 1 171 ? -2.921 -2.874 -27.389 1.00 77.31 171 LYS A CA 1
ATOM 1313 C C . LYS A 1 171 ? -3.187 -1.523 -28.074 1.00 77.31 171 LYS A C 1
ATOM 1315 O O . LYS A 1 171 ? -3.019 -1.438 -29.286 1.00 77.31 171 LYS A O 1
ATOM 1320 N N . MET A 1 172 ? -3.644 -0.521 -27.325 1.00 78.25 172 MET A N 1
ATOM 1321 C CA . MET A 1 172 ? -3.942 0.833 -27.803 1.00 78.25 172 MET A CA 1
ATOM 1322 C C . MET A 1 172 ? -2.754 1.786 -27.653 1.00 78.25 172 MET A C 1
ATOM 1324 O O . MET A 1 172 ? -2.769 2.864 -28.240 1.00 78.25 172 MET A O 1
ATOM 1328 N N . LEU A 1 173 ? -1.716 1.404 -26.901 1.00 77.56 173 LEU A N 1
ATOM 1329 C CA . LEU A 1 173 ? -0.459 2.146 -26.864 1.00 77.56 173 LEU A CA 1
ATOM 1330 C C . LEU A 1 173 ? 0.202 2.141 -28.249 1.00 77.56 173 LEU A C 1
ATOM 1332 O O . LEU A 1 173 ? 0.111 1.163 -29.004 1.00 77.56 173 LEU A O 1
ATOM 1336 N N . SER A 1 174 ? 0.900 3.232 -28.575 1.00 81.62 174 SER A N 1
ATOM 1337 C CA . SER A 1 174 ? 1.685 3.305 -29.807 1.00 81.62 174 SER A CA 1
ATOM 1338 C C . SER A 1 174 ? 2.729 2.185 -29.839 1.00 81.62 174 SER A C 1
ATOM 1340 O O . SER A 1 174 ? 3.139 1.652 -28.806 1.00 81.62 174 SER A O 1
ATOM 1342 N N . ILE A 1 175 ? 3.140 1.778 -31.041 1.00 80.88 175 ILE A N 1
ATOM 1343 C CA . ILE A 1 175 ? 4.137 0.714 -31.198 1.00 80.88 175 ILE A CA 1
ATOM 1344 C C . ILE A 1 175 ? 5.447 1.072 -30.476 1.00 80.88 175 ILE A C 1
ATOM 1346 O O . ILE A 1 175 ? 6.005 0.217 -29.799 1.00 80.88 175 ILE A O 1
ATOM 1350 N N . ASP A 1 176 ? 5.852 2.343 -30.519 1.00 79.62 176 ASP A N 1
ATOM 1351 C CA . ASP A 1 176 ? 7.063 2.844 -29.864 1.00 79.62 176 ASP A CA 1
ATOM 1352 C C . ASP A 1 176 ? 6.990 2.698 -28.340 1.00 79.62 176 ASP A C 1
ATOM 1354 O O . ASP A 1 176 ? 7.932 2.204 -27.724 1.00 79.62 176 ASP A O 1
A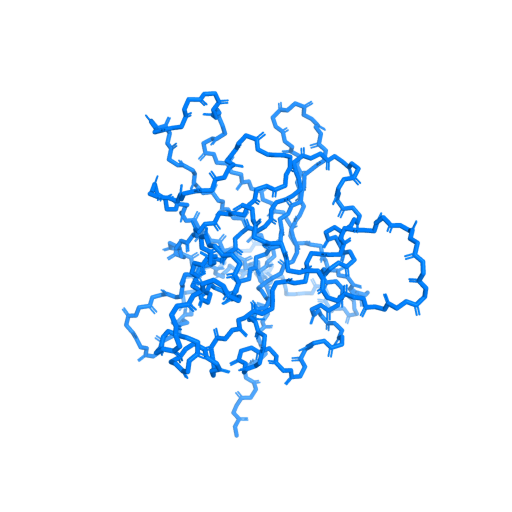TOM 1358 N N . ILE A 1 177 ? 5.842 3.029 -27.735 1.00 71.81 177 ILE A N 1
ATOM 1359 C CA . ILE A 1 177 ? 5.622 2.849 -26.294 1.00 71.81 177 ILE A CA 1
ATOM 1360 C C . ILE A 1 177 ? 5.589 1.360 -25.949 1.00 71.81 177 ILE A C 1
ATOM 1362 O O . ILE A 1 177 ? 6.199 0.949 -24.975 1.00 71.81 177 ILE A O 1
ATOM 1366 N N . ARG A 1 178 ? 4.953 0.508 -26.761 1.00 71.31 178 ARG A N 1
ATOM 1367 C CA . ARG A 1 178 ? 4.945 -0.944 -26.505 1.00 71.31 178 ARG A CA 1
ATOM 1368 C C . ARG A 1 178 ? 6.330 -1.582 -26.592 1.00 71.31 178 ARG A C 1
ATOM 1370 O O . ARG A 1 178 ? 6.573 -2.551 -25.882 1.00 71.31 178 ARG A O 1
ATOM 1377 N N . TYR A 1 179 ? 7.220 -1.074 -27.445 1.00 66.69 179 TYR A N 1
ATOM 1378 C CA . TYR A 1 179 ? 8.609 -1.536 -27.515 1.00 66.69 179 TYR A CA 1
ATOM 1379 C C . TYR A 1 179 ? 9.460 -1.001 -26.362 1.00 66.69 179 TYR A C 1
ATOM 1381 O O . TYR A 1 179 ? 10.290 -1.742 -25.842 1.00 66.69 179 TYR A O 1
ATOM 1389 N N . ALA A 1 180 ? 9.244 0.249 -25.949 1.00 62.16 180 ALA A N 1
ATOM 1390 C CA . ALA A 1 180 ? 9.932 0.838 -24.804 1.00 62.16 180 ALA A CA 1
ATOM 1391 C C . ALA A 1 180 ? 9.501 0.183 -23.478 1.00 62.16 180 ALA A C 1
ATOM 1393 O O . ALA A 1 180 ? 10.346 -0.217 -22.681 1.00 62.16 180 ALA A O 1
ATOM 1394 N N . GLU A 1 181 ? 8.194 -0.005 -23.289 1.00 58.44 181 GLU A N 1
ATOM 1395 C CA . GLU A 1 181 ? 7.587 -0.609 -22.099 1.00 58.44 181 GLU A CA 1
ATOM 1396 C C . GLU A 1 181 ? 7.593 -2.141 -22.143 1.00 58.44 181 GLU A C 1
ATOM 1398 O O . GLU A 1 181 ? 7.406 -2.782 -21.121 1.00 58.44 181 GLU A O 1
ATOM 1403 N N . GLY A 1 182 ? 7.854 -2.776 -23.290 1.00 51.00 182 GLY A N 1
ATOM 1404 C CA . GLY A 1 182 ? 7.903 -4.240 -23.420 1.00 51.00 182 GLY A CA 1
ATOM 1405 C C . GLY A 1 182 ? 8.914 -4.930 -22.490 1.00 51.00 182 GLY A C 1
ATOM 1406 O O . GLY A 1 182 ? 8.765 -6.117 -22.210 1.00 51.00 182 GLY A O 1
ATOM 1407 N N . ASN A 1 183 ? 9.895 -4.181 -21.974 1.00 42.19 183 ASN A N 1
ATOM 1408 C CA . ASN A 1 183 ? 10.862 -4.630 -20.966 1.00 42.19 183 ASN A CA 1
ATOM 1409 C C . ASN A 1 183 ? 10.493 -4.225 -19.518 1.00 42.19 183 ASN A C 1
ATOM 1411 O O . ASN A 1 183 ? 11.184 -4.639 -18.590 1.00 42.19 183 ASN A O 1
ATOM 1415 N N . THR A 1 184 ? 9.421 -3.446 -19.331 1.00 42.44 184 THR A N 1
ATOM 1416 C CA . THR A 1 184 ? 9.025 -2.756 -18.085 1.00 42.44 184 THR A CA 1
ATOM 1417 C C . THR A 1 184 ? 7.511 -2.883 -17.811 1.00 42.44 184 THR A C 1
ATOM 1419 O O . THR A 1 184 ? 6.941 -2.133 -17.029 1.00 42.44 184 THR A O 1
ATOM 1422 N N . ILE A 1 185 ? 6.797 -3.824 -18.443 1.00 45.34 185 ILE A N 1
ATOM 1423 C CA . ILE A 1 185 ? 5.394 -4.096 -18.083 1.00 45.34 185 ILE A CA 1
ATOM 1424 C C . ILE A 1 185 ? 5.388 -4.872 -16.772 1.00 45.34 185 ILE A C 1
ATOM 1426 O O . ILE A 1 185 ? 5.821 -6.025 -16.714 1.00 45.34 185 ILE A O 1
ATOM 1430 N N . PHE A 1 186 ? 4.880 -4.235 -15.722 1.00 50.28 186 PHE A N 1
ATOM 1431 C CA . PHE A 1 186 ? 4.871 -4.797 -14.382 1.00 50.28 186 PHE A CA 1
ATOM 1432 C C . PHE A 1 186 ? 3.531 -5.428 -14.013 1.00 50.28 186 PHE A C 1
ATOM 1434 O O . PHE A 1 186 ? 2.453 -4.923 -14.324 1.00 50.28 186 PHE A O 1
ATOM 1441 N N . PHE A 1 187 ? 3.629 -6.574 -13.342 1.00 45.81 187 PHE A N 1
ATOM 1442 C CA . PHE A 1 187 ? 2.505 -7.398 -12.926 1.00 45.81 187 PHE A CA 1
ATOM 1443 C C . PHE A 1 187 ? 2.117 -7.024 -11.494 1.00 45.81 187 PHE A C 1
ATOM 1445 O O . PHE A 1 187 ? 2.839 -7.350 -10.553 1.00 45.81 187 PHE A O 1
ATOM 1452 N N . SER A 1 188 ? 0.976 -6.357 -11.321 1.00 42.34 188 SER A N 1
ATOM 1453 C CA . SER A 1 188 ? 0.276 -6.365 -10.036 1.00 42.34 188 SER A CA 1
ATOM 1454 C C . SER A 1 188 ? -0.661 -7.573 -10.026 1.00 42.34 188 SER A C 1
ATOM 1456 O O . SER A 1 188 ? -1.513 -7.705 -10.906 1.00 42.34 188 SER A O 1
ATOM 1458 N N . PHE A 1 189 ? -0.470 -8.490 -9.076 1.00 44.78 189 PHE A N 1
ATOM 1459 C CA . PHE A 1 189 ? -1.332 -9.658 -8.895 1.00 44.78 189 PHE A CA 1
ATOM 1460 C C . PHE A 1 189 ? -2.566 -9.262 -8.085 1.00 44.78 189 PHE A C 1
ATOM 1462 O O . PHE A 1 189 ? -2.626 -9.535 -6.900 1.00 44.78 189 PHE A O 1
ATOM 1469 N N . SER A 1 190 ? -3.589 -8.659 -8.688 1.00 45.19 190 SER A N 1
ATOM 1470 C CA . SER A 1 190 ? -4.889 -8.618 -8.003 1.00 45.19 190 SER A CA 1
ATOM 1471 C C . SER A 1 190 ? -5.568 -9.980 -8.137 1.00 45.19 190 SER A C 1
ATOM 1473 O O . SER A 1 190 ? -6.142 -10.309 -9.176 1.00 45.19 190 SER A O 1
ATOM 1475 N N . LEU A 1 191 ? -5.488 -10.773 -7.070 1.00 42.16 191 LEU A N 1
ATOM 1476 C CA . LEU A 1 191 ? -6.190 -12.043 -6.879 1.00 42.16 191 LEU A CA 1
ATOM 1477 C C . LEU A 1 191 ? -7.674 -11.791 -6.554 1.00 42.16 191 LEU A C 1
ATOM 1479 O O . LEU A 1 191 ? -8.202 -12.300 -5.577 1.00 42.16 191 LEU A O 1
ATOM 1483 N N . LEU A 1 192 ? -8.382 -10.996 -7.366 1.00 39.06 192 LEU A N 1
ATOM 1484 C CA . LEU A 1 192 ? -9.830 -10.881 -7.197 1.00 39.06 192 LEU A CA 1
ATOM 1485 C C . LEU A 1 192 ? -10.477 -12.149 -7.769 1.00 39.06 192 LEU A C 1
ATOM 1487 O O . LEU A 1 192 ? -10.736 -12.263 -8.971 1.00 39.06 192 LEU A O 1
ATOM 1491 N N . ASN A 1 193 ? -10.690 -13.131 -6.894 1.00 32.78 193 ASN A N 1
ATOM 1492 C CA . ASN A 1 193 ? -11.386 -14.377 -7.181 1.00 32.78 193 ASN A CA 1
ATOM 1493 C C . ASN A 1 193 ? -12.841 -14.090 -7.584 1.00 32.78 193 ASN A C 1
ATOM 1495 O O . ASN A 1 193 ? -13.757 -14.098 -6.765 1.00 32.78 193 ASN A O 1
ATOM 1499 N N . ARG A 1 194 ? -13.100 -13.934 -8.884 1.00 34.53 194 ARG A N 1
ATOM 1500 C CA . ARG A 1 194 ? -14.386 -14.358 -9.446 1.00 34.53 194 ARG A CA 1
ATOM 1501 C C . ARG A 1 194 ? -14.183 -15.661 -10.196 1.00 34.53 194 ARG A C 1
ATOM 1503 O O . ARG A 1 194 ? -13.720 -15.696 -11.330 1.00 34.53 194 ARG A O 1
ATOM 1510 N N . VAL A 1 195 ? -14.521 -16.730 -9.480 1.00 33.28 195 VAL A N 1
ATOM 1511 C CA . VAL A 1 195 ? -14.645 -18.113 -9.933 1.00 33.28 195 VAL A CA 1
ATOM 1512 C C . VAL A 1 195 ? -15.358 -18.176 -11.285 1.00 33.28 195 VAL A C 1
ATOM 1514 O O . VAL A 1 195 ? -16.578 -18.086 -11.335 1.00 33.28 195 VAL A O 1
ATOM 1517 N N . THR A 1 196 ? -14.592 -18.390 -12.352 1.00 30.83 196 THR A N 1
ATOM 1518 C CA . THR A 1 196 ? -14.910 -19.322 -13.441 1.00 30.83 196 THR A CA 1
ATOM 1519 C C . THR A 1 196 ? -13.603 -19.697 -14.143 1.00 30.83 196 THR A C 1
ATOM 1521 O O . THR A 1 196 ? -12.908 -18.826 -14.653 1.00 30.83 196 THR A O 1
ATOM 1524 N N . ASP A 1 197 ? -13.328 -20.999 -14.183 1.00 30.11 197 ASP A N 1
ATOM 1525 C CA . ASP A 1 197 ? -12.235 -21.701 -14.868 1.00 30.11 197 ASP A CA 1
ATOM 1526 C C . ASP A 1 197 ? -10.849 -21.773 -14.205 1.00 30.11 197 ASP A C 1
ATOM 1528 O O . ASP A 1 197 ? -10.209 -20.784 -13.870 1.00 30.11 197 ASP A O 1
ATOM 1532 N N . ASN A 1 198 ? -10.371 -23.022 -14.103 1.00 27.02 198 ASN A N 1
ATOM 1533 C CA . ASN A 1 198 ? -9.081 -23.514 -13.599 1.00 27.02 198 ASN A CA 1
ATOM 1534 C C . ASN A 1 198 ? -7.860 -23.008 -14.395 1.00 27.02 198 ASN A C 1
ATOM 1536 O O . ASN A 1 198 ? -7.030 -23.785 -14.874 1.00 27.02 198 ASN A O 1
ATOM 1540 N N . ARG A 1 199 ? -7.727 -21.697 -14.553 1.00 26.52 199 ARG A N 1
ATOM 1541 C CA . ARG A 1 199 ? -6.542 -21.042 -15.093 1.00 26.52 199 ARG A CA 1
ATOM 1542 C C . ARG A 1 199 ? -6.197 -19.903 -14.151 1.00 26.52 199 ARG A C 1
ATOM 1544 O O . ARG A 1 199 ? -6.993 -18.989 -13.980 1.00 26.52 199 ARG A O 1
ATOM 1551 N N . VAL A 1 200 ? -5.009 -19.961 -13.553 1.00 27.70 200 VAL A N 1
ATOM 1552 C CA . VAL A 1 200 ? -4.413 -18.816 -12.857 1.00 27.70 200 VAL A CA 1
ATOM 1553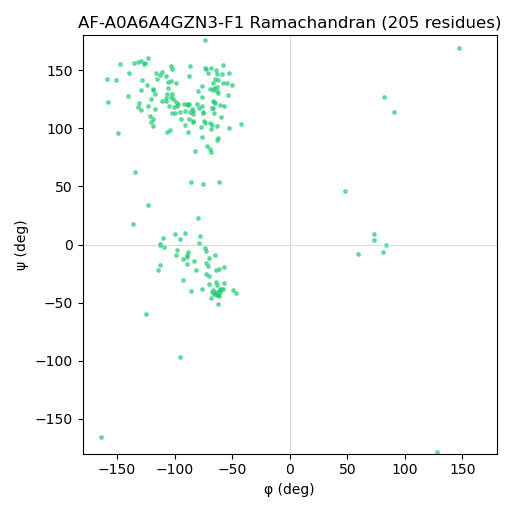 C C . VAL A 1 200 ? -4.191 -17.733 -13.913 1.00 27.70 200 VAL A C 1
ATOM 1555 O O . VAL A 1 200 ? -3.186 -17.729 -14.619 1.00 27.70 200 VAL A O 1
ATOM 1558 N N . ALA A 1 201 ? -5.188 -16.876 -14.108 1.00 26.97 201 ALA A N 1
ATOM 1559 C CA . ALA A 1 201 ? -5.067 -15.682 -14.916 1.00 26.97 201 ALA A CA 1
ATOM 1560 C C . ALA A 1 201 ? -4.522 -14.587 -13.998 1.00 26.97 201 ALA A C 1
ATOM 1562 O O . ALA A 1 201 ? -5.178 -14.192 -13.038 1.00 26.97 201 ALA A O 1
ATOM 1563 N N . ALA A 1 202 ? -3.303 -14.123 -14.270 1.00 31.03 202 ALA A N 1
ATOM 1564 C CA . ALA A 1 202 ? -2.823 -12.868 -13.714 1.00 31.03 202 ALA A CA 1
ATOM 1565 C C . ALA A 1 202 ? -3.725 -11.758 -14.273 1.00 31.03 202 ALA A C 1
ATOM 1567 O O . ALA A 1 202 ? -3.630 -11.405 -15.451 1.00 31.03 202 ALA A O 1
ATOM 1568 N N . TYR A 1 203 ? -4.666 -11.275 -13.466 1.00 34.22 203 TYR A N 1
ATOM 1569 C CA . TYR A 1 203 ? -5.513 -10.159 -13.852 1.00 34.22 203 TYR A CA 1
ATOM 1570 C C . TYR A 1 203 ? -4.725 -8.861 -13.682 1.00 34.22 203 TYR A C 1
ATOM 1572 O O . TYR A 1 203 ? -4.323 -8.498 -12.579 1.00 34.22 203 TYR A O 1
ATOM 1580 N N . PHE A 1 204 ? -4.519 -8.164 -14.799 1.00 39.22 204 PHE A N 1
ATOM 1581 C CA . PHE A 1 204 ? -4.056 -6.782 -14.830 1.00 39.22 204 PHE A CA 1
ATOM 1582 C C . PHE A 1 204 ? -5.177 -5.897 -14.281 1.00 39.22 204 PHE A C 1
ATOM 1584 O O . PHE A 1 204 ? -6.127 -5.599 -15.004 1.00 39.22 204 PHE A O 1
ATOM 1591 N N . PHE A 1 205 ? -5.101 -5.492 -13.017 1.00 33.69 205 PHE A N 1
ATOM 1592 C CA . PHE A 1 205 ? -5.965 -4.421 -12.533 1.00 33.69 205 PHE A CA 1
ATOM 1593 C C . PHE A 1 205 ? -5.263 -3.088 -12.774 1.00 33.69 205 PHE A C 1
ATOM 1595 O O . PHE A 1 205 ? -4.402 -2.667 -12.009 1.00 33.69 205 PHE A O 1
ATOM 1602 N N . PHE A 1 206 ? -5.630 -2.458 -13.887 1.00 30.47 206 PHE A N 1
ATOM 1603 C CA . PHE A 1 206 ? -5.573 -1.010 -14.025 1.00 30.47 206 PHE A CA 1
ATOM 1604 C C . PHE A 1 206 ? -6.877 -0.504 -13.398 1.00 30.47 206 PHE A C 1
ATOM 1606 O O . PHE A 1 206 ? -7.944 -0.759 -13.957 1.00 30.47 206 PHE A O 1
ATOM 1613 N N . SER A 1 207 ? -6.805 0.067 -12.194 1.00 29.84 207 SER A N 1
ATOM 1614 C CA . SER A 1 207 ? -7.906 0.861 -11.631 1.00 29.84 207 SER A CA 1
ATOM 1615 C C . SER A 1 207 ? -8.056 2.151 -12.421 1.00 29.84 207 SER A C 1
ATOM 1617 O O . SER A 1 207 ? -6.994 2.791 -12.611 1.00 29.84 207 SER A O 1
#